Protein AF-0000000076570786 (afdb_homodimer)

Organism: Mesocestoides corti (NCBI:txid53468)

Secondary structure (DSSP, 8-state):
-------------S----SS-HHHHHHHHHHHHHH-S-GGGGG-EE-HHHHHHHHHHHHHHHHHHHHHHHHHHHHTT-SEE-HHHHHHHHHHHHHH-/-------------S----SS-HHHHHHHHHHHHHH-S-GGGGG-EE-HHHHHHHHHHHHHHHHHHHHHHHHHHHHTT-SEE-HHHHHHHHHHHHHH-

Structure (mmCIF, N/CA/C/O backbone):
data_AF-0000000076570786-model_v1
#
loop_
_entity.id
_entity.type
_entity.pdbx_description
1 polymer 'Histone domain-containing protein'
#
loop_
_atom_site.group_PDB
_atom_site.id
_atom_site.type_symbol
_atom_site.label_atom_id
_atom_site.label_alt_id
_atom_site.label_comp_id
_atom_site.label_asym_id
_atom_site.label_entity_id
_atom_site.label_seq_id
_atom_site.pdbx_PDB_ins_code
_atom_site.Cartn_x
_atom_site.Cartn_y
_atom_site.Cartn_z
_atom_site.occupancy
_atom_site.B_iso_or_equiv
_atom_site.auth_seq_id
_atom_site.auth_comp_id
_atom_site.auth_asym_id
_atom_site.auth_atom_id
_at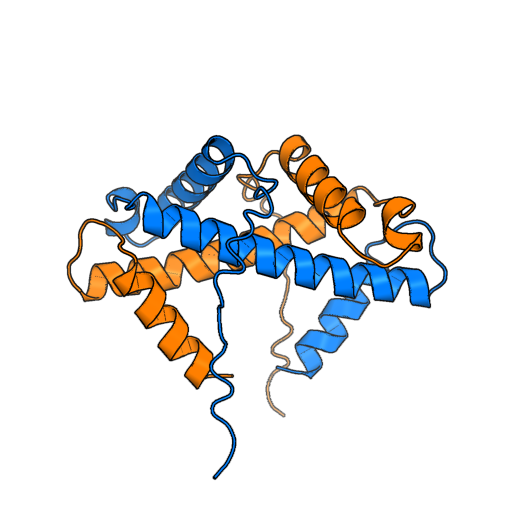om_site.pdbx_PDB_model_num
ATOM 1 N N . MET A 1 1 ? 7.074 10.906 -32 1 21.11 1 MET A N 1
ATOM 2 C CA . MET A 1 1 ? 7.078 9.547 -31.484 1 21.11 1 MET A CA 1
ATOM 3 C C . MET A 1 1 ? 7.129 9.547 -29.953 1 21.11 1 MET A C 1
ATOM 5 O O . MET A 1 1 ? 8.07 10.078 -29.359 1 21.11 1 MET A O 1
ATOM 9 N N . GLU A 1 2 ? 6.082 9.695 -29.25 1 26.23 2 GLU A N 1
ATOM 10 C CA . GLU A 1 2 ? 5.855 10.086 -27.859 1 26.23 2 GLU A CA 1
ATOM 11 C C . GLU A 1 2 ? 6.492 9.094 -26.891 1 26.23 2 GLU A C 1
ATOM 13 O O . GLU A 1 2 ? 6.648 7.91 -27.219 1 26.23 2 GLU A O 1
ATOM 18 N N . GLY A 1 3 ? 7.449 9.539 -26.141 1 25.12 3 GLY A N 1
ATOM 19 C CA . GLY A 1 3 ? 8.344 8.898 -25.203 1 25.12 3 GLY A CA 1
ATOM 20 C C . GLY A 1 3 ? 7.637 7.91 -24.281 1 25.12 3 GLY A C 1
ATOM 21 O O . GLY A 1 3 ? 6.449 8.07 -24 1 25.12 3 GLY A O 1
ATOM 22 N N . SER A 1 4 ? 7.926 6.57 -24.406 1 28.67 4 SER A N 1
ATOM 23 C CA . SER A 1 4 ? 7.703 5.371 -23.609 1 28.67 4 SER A CA 1
ATOM 24 C C . SER A 1 4 ? 7.738 5.695 -22.109 1 28.67 4 SER A C 1
ATOM 26 O O . SER A 1 4 ? 8.766 6.141 -21.594 1 28.67 4 SER A O 1
ATOM 28 N N . VAL A 1 5 ? 6.922 6.441 -21.672 1 28.59 5 VAL A N 1
ATOM 29 C CA . VAL A 1 5 ? 6.938 6.559 -20.219 1 28.59 5 VAL A CA 1
ATOM 30 C C . VAL A 1 5 ? 6.973 5.168 -19.594 1 28.59 5 VAL A C 1
ATOM 32 O O . VAL A 1 5 ? 5.98 4.438 -19.625 1 28.59 5 VAL A O 1
ATOM 35 N N . ALA A 1 6 ? 7.949 4.301 -20 1 29.53 6 ALA A N 1
ATOM 36 C CA . ALA A 1 6 ? 8.305 3.111 -19.234 1 29.53 6 ALA A CA 1
ATOM 37 C C . ALA A 1 6 ? 8.133 3.361 -17.734 1 29.53 6 ALA A C 1
ATOM 39 O O . ALA A 1 6 ? 8.719 4.297 -17.188 1 29.53 6 ALA A O 1
ATOM 40 N N . LEU A 1 7 ? 6.992 3.299 -17.281 1 34.75 7 LEU A N 1
ATOM 41 C CA . LEU A 1 7 ? 7.023 3.23 -15.82 1 34.75 7 LEU A CA 1
ATOM 42 C C . LEU A 1 7 ? 8.289 2.535 -15.336 1 34.75 7 LEU A C 1
ATOM 44 O O . LEU A 1 7 ? 8.461 1.331 -15.539 1 34.75 7 LEU A O 1
ATOM 48 N N . ARG A 1 8 ? 9.383 3.051 -15.656 1 32.09 8 ARG A N 1
ATOM 49 C CA . ARG A 1 8 ? 10.656 2.619 -15.094 1 32.09 8 ARG A CA 1
ATOM 50 C C . ARG A 1 8 ? 10.516 2.281 -13.609 1 32.09 8 ARG A C 1
ATOM 52 O O . ARG A 1 8 ? 10.422 3.176 -12.773 1 32.09 8 ARG A O 1
ATOM 59 N N . PHE A 1 9 ? 9.633 1.339 -13.352 1 33.91 9 PHE A N 1
ATOM 60 C CA . PHE A 1 9 ? 9.93 0.729 -12.055 1 33.91 9 PHE A CA 1
ATOM 61 C C . PHE A 1 9 ? 11.43 0.539 -11.875 1 33.91 9 PHE A C 1
ATOM 63 O O . PHE A 1 9 ? 12.008 -0.409 -12.406 1 33.91 9 PHE A O 1
ATOM 70 N N . GLN A 1 10 ? 12.242 1.414 -12.133 1 33.44 10 GLN A N 1
ATOM 71 C CA . GLN A 1 10 ? 13.609 1.222 -11.664 1 33.44 10 GLN A CA 1
ATOM 72 C C . GLN A 1 10 ? 13.641 0.714 -10.227 1 33.44 10 GLN A C 1
ATOM 74 O O . GLN A 1 10 ? 12.938 1.249 -9.367 1 33.44 10 GLN A O 1
ATOM 79 N N . PRO A 1 11 ? 13.867 -0.603 -10.062 1 33.91 11 PRO A N 1
ATOM 80 C CA . PRO A 1 11 ? 14.125 -0.98 -8.672 1 33.91 11 PRO A CA 1
ATOM 81 C C . PRO A 1 11 ? 14.797 0.132 -7.875 1 33.91 11 PRO A C 1
ATOM 83 O O . PRO A 1 11 ? 15.914 0.549 -8.211 1 33.91 11 PRO A O 1
ATOM 86 N N . LYS A 1 12 ? 14.359 1.275 -7.844 1 37.38 12 LYS A N 1
ATOM 87 C CA . LYS A 1 12 ? 15.078 1.938 -6.762 1 37.38 12 LYS A CA 1
ATOM 88 C C . LYS A 1 12 ? 15.469 0.945 -5.668 1 37.38 12 LYS A C 1
ATOM 90 O O . LYS A 1 12 ? 14.711 0.736 -4.719 1 37.38 12 LYS A O 1
ATOM 95 N N . ILE A 1 13 ? 16.062 -0.19 -5.969 1 36.53 13 ILE A N 1
ATOM 96 C CA . ILE A 1 13 ? 16.656 -1.158 -5.051 1 36.53 13 ILE A CA 1
ATOM 97 C C . ILE A 1 13 ? 17.344 -0.426 -3.908 1 36.53 13 ILE A C 1
ATOM 99 O O . ILE A 1 13 ? 18.25 -0.974 -3.271 1 36.53 13 ILE A O 1
ATOM 103 N N . THR A 1 14 ? 17.672 0.821 -4.105 1 38.03 14 THR A N 1
ATOM 104 C CA . THR A 1 14 ? 18.125 1.16 -2.758 1 38.03 14 THR A CA 1
ATOM 105 C C . THR A 1 14 ? 17.062 0.794 -1.728 1 38.03 14 THR A C 1
ATOM 107 O O . THR A 1 14 ? 15.906 1.201 -1.8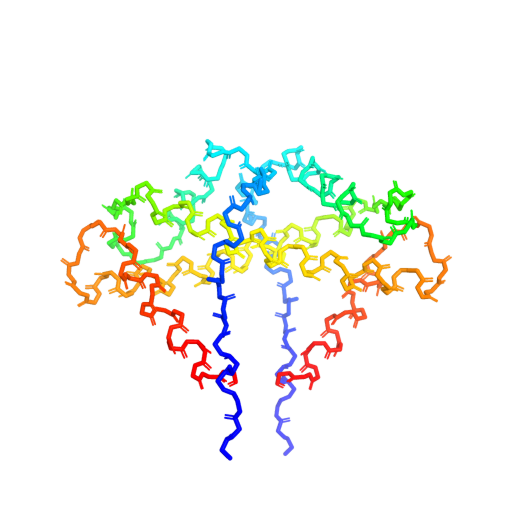5 1 38.03 14 THR A O 1
ATOM 110 N N . SER A 1 15 ? 17.172 -0.411 -1.285 1 41.5 15 SER A N 1
ATOM 111 C CA . SER A 1 15 ? 16.344 -1.001 -0.241 1 41.5 15 SER A CA 1
ATOM 112 C C . SER A 1 15 ? 15.734 0.074 0.654 1 41.5 15 SER A C 1
ATOM 114 O O . SER A 1 15 ? 16.453 0.761 1.384 1 41.5 15 SER A O 1
ATOM 116 N N . THR A 1 16 ? 15.133 1.01 0.096 1 44.19 16 THR A N 1
ATOM 117 C CA . THR A 1 16 ? 14.461 1.655 1.218 1 44.19 16 THR A CA 1
ATOM 118 C C . THR A 1 16 ? 13.844 0.616 2.148 1 44.19 16 THR A C 1
ATOM 120 O O . THR A 1 16 ? 13.102 -0.259 1.702 1 44.19 16 THR A O 1
ATOM 123 N N . PRO A 1 17 ? 14.578 0.227 3.139 1 48.91 17 PRO A N 1
ATOM 124 C CA . PRO A 1 17 ? 14 -0.744 4.07 1 48.91 17 PRO A CA 1
ATOM 125 C C . PRO A 1 17 ? 12.484 -0.608 4.195 1 48.91 17 PRO A C 1
ATOM 127 O O . PRO A 1 17 ? 11.977 0.482 4.473 1 48.91 17 PRO A O 1
ATOM 130 N N . VAL A 1 18 ? 11.82 -1.44 3.389 1 56.69 18 VAL A N 1
ATOM 131 C CA . VAL A 1 18 ? 10.375 -1.506 3.531 1 56.69 18 VAL A CA 1
ATOM 132 C C . VAL A 1 18 ? 10 -1.544 5.012 1 56.69 18 VAL A C 1
ATOM 134 O O . VAL A 1 18 ? 10.57 -2.32 5.781 1 56.69 18 VAL A O 1
ATOM 137 N N . SER A 1 19 ? 9.57 -0.472 5.508 1 61.06 19 SER A N 1
ATOM 138 C CA . SER A 1 19 ? 9.219 -0.24 6.906 1 61.06 19 SER A CA 1
ATOM 139 C C . SER A 1 19 ? 8.414 -1.401 7.477 1 61.06 19 SER A C 1
ATOM 141 O O . SER A 1 19 ? 8.469 -1.675 8.672 1 61.06 19 SER A O 1
ATOM 143 N N . CYS A 1 20 ? 7.82 -2.211 6.445 1 68.88 20 CYS A N 1
ATOM 144 C CA . CYS A 1 20 ? 7.141 -3.375 6.996 1 68.88 20 CYS A CA 1
ATOM 145 C C . CYS A 1 20 ? 8.07 -4.582 7.035 1 68.88 20 CYS A C 1
ATOM 147 O O . CYS A 1 20 ? 8.641 -4.965 6.016 1 68.88 20 CYS A O 1
ATOM 149 N N . ARG A 1 21 ? 8.352 -4.988 8.211 1 75.06 21 ARG A N 1
ATOM 150 C CA . ARG A 1 21 ? 9.156 -6.199 8.32 1 75.06 21 ARG A CA 1
ATOM 151 C C . ARG A 1 21 ? 8.617 -7.309 7.426 1 75.06 21 ARG A C 1
ATOM 153 O O . ARG A 1 21 ? 7.398 -7.453 7.277 1 75.06 21 ARG A O 1
ATOM 160 N N . ARG A 1 22 ? 9.43 -7.953 6.793 1 79.38 22 ARG A N 1
ATOM 161 C CA . ARG A 1 22 ? 9.086 -9.023 5.859 1 79.38 22 ARG A CA 1
ATOM 162 C C . ARG A 1 22 ? 8.086 -9.992 6.484 1 79.38 22 ARG A C 1
ATOM 164 O O . ARG A 1 22 ? 7.152 -10.445 5.816 1 79.38 22 ARG A O 1
ATOM 171 N N . ALA A 1 23 ? 8.352 -10.242 7.801 1 82.81 23 ALA A N 1
ATOM 172 C CA . ALA A 1 23 ? 7.477 -11.188 8.492 1 82.81 23 ALA A CA 1
ATOM 173 C C . ALA A 1 23 ? 6.059 -10.633 8.602 1 82.81 23 ALA A C 1
ATOM 175 O O . ALA A 1 23 ? 5.086 -11.359 8.375 1 82.81 23 ALA A O 1
ATOM 176 N N . SER A 1 24 ? 5.988 -9.445 9.023 1 83.19 24 SER A N 1
ATOM 177 C CA . SER A 1 24 ? 4.68 -8.812 9.164 1 83.19 24 SER A CA 1
ATOM 178 C C . SER A 1 24 ? 3.963 -8.727 7.82 1 83.19 24 SER A C 1
ATOM 180 O O . SER A 1 24 ? 2.752 -8.953 7.742 1 83.19 24 SER A O 1
ATOM 182 N N . PHE A 1 25 ? 4.691 -8.469 6.746 1 88.19 25 PHE A N 1
ATOM 183 C CA . PHE A 1 25 ? 4.094 -8.367 5.422 1 88.19 25 PHE A CA 1
ATOM 184 C C . PHE A 1 25 ? 3.617 -9.734 4.938 1 88.19 25 PHE A C 1
ATOM 186 O O . PHE A 1 25 ? 2.52 -9.859 4.391 1 88.19 25 PHE A O 1
ATOM 193 N N . ALA A 1 26 ? 4.453 -10.703 5.172 1 88.69 26 ALA A N 1
ATOM 194 C CA . ALA A 1 26 ? 4.07 -12.055 4.777 1 88.69 26 ALA A CA 1
ATOM 195 C C . ALA A 1 26 ? 2.773 -12.477 5.461 1 88.69 26 ALA A C 1
ATOM 197 O O . ALA A 1 26 ? 1.927 -13.133 4.844 1 88.69 26 ALA A O 1
ATOM 198 N N . ARG A 1 27 ? 2.682 -12.117 6.688 1 86.81 27 ARG A N 1
ATOM 199 C CA . ARG A 1 27 ? 1.454 -12.422 7.41 1 86.81 27 ARG A CA 1
ATOM 200 C C . ARG A 1 27 ? 0.258 -11.711 6.789 1 86.81 27 ARG A C 1
ATOM 202 O O . ARG A 1 27 ? -0.833 -12.281 6.703 1 86.81 27 ARG A O 1
ATOM 209 N N . ALA A 1 28 ? 0.432 -10.469 6.414 1 87.44 28 ALA A N 1
ATOM 210 C CA . ALA A 1 28 ? -0.632 -9.703 5.77 1 87.44 28 ALA A CA 1
ATOM 211 C C . ALA A 1 28 ? -1.078 -10.367 4.473 1 87.44 28 ALA A C 1
ATOM 213 O O . ALA A 1 28 ? -2.277 -10.5 4.215 1 87.44 28 ALA A O 1
ATOM 214 N N . VAL A 1 29 ? -0.167 -10.789 3.672 1 91.19 29 VAL A N 1
ATOM 215 C CA . VAL A 1 29 ? -0.468 -11.438 2.398 1 91.19 29 VAL A CA 1
ATOM 216 C C . VAL A 1 29 ? -1.253 -12.727 2.648 1 91.19 29 VAL A C 1
ATOM 218 O O . VAL A 1 29 ? -2.221 -13.016 1.94 1 91.19 29 VAL A O 1
ATOM 221 N N . ARG A 1 30 ? -0.831 -13.422 3.656 1 88.56 30 ARG A N 1
ATOM 222 C CA . ARG A 1 30 ? -1.544 -14.648 4.012 1 88.56 30 ARG A CA 1
ATOM 223 C C . ARG A 1 30 ? -2.967 -14.336 4.465 1 88.56 30 ARG A C 1
ATOM 225 O O . ARG A 1 30 ? -3.904 -15.055 4.113 1 88.56 30 ARG A O 1
ATOM 232 N N . SER A 1 31 ? -3.043 -13.328 5.27 1 89 31 SER A N 1
ATOM 233 C CA . SER A 1 31 ? -4.363 -12.914 5.727 1 89 31 SER A CA 1
ATOM 234 C C . SER A 1 31 ? -5.273 -12.57 4.551 1 89 31 SER A C 1
ATOM 236 O O . SER A 1 31 ? -6.457 -12.906 4.555 1 89 31 SER A O 1
ATOM 238 N N . ILE A 1 32 ? -4.801 -11.938 3.576 1 89.56 32 ILE A N 1
ATOM 239 C CA . ILE A 1 32 ? -5.559 -11.562 2.387 1 89.56 32 ILE A CA 1
ATOM 240 C C . ILE A 1 32 ? -5.949 -12.82 1.607 1 89.56 32 ILE A C 1
ATOM 242 O O . ILE A 1 32 ? -7.078 -12.938 1.131 1 89.56 32 ILE A O 1
ATOM 246 N N . ALA A 1 33 ? -5.02 -13.695 1.474 1 89.88 33 ALA A N 1
ATOM 247 C CA . ALA A 1 33 ? -5.289 -14.953 0.778 1 89.88 33 ALA A CA 1
ATOM 248 C C . ALA A 1 33 ? -6.457 -15.695 1.421 1 89.88 33 ALA A C 1
ATOM 250 O O . ALA A 1 33 ? -7.297 -16.266 0.721 1 89.88 33 ALA A O 1
ATOM 251 N N . GLU A 1 34 ? -6.527 -15.656 2.721 1 87.25 34 GLU A N 1
ATOM 252 C CA . GLU A 1 34 ? -7.57 -16.359 3.471 1 87.25 34 GLU A CA 1
ATOM 253 C C . GLU A 1 34 ? -8.93 -15.695 3.26 1 87.25 34 GLU A C 1
ATOM 255 O O . GLU A 1 34 ? -9.969 -16.344 3.377 1 87.25 34 GLU A O 1
ATOM 260 N N . ARG A 1 35 ? -8.875 -14.43 2.877 1 83 35 ARG A N 1
ATOM 261 C CA . ARG A 1 35 ? -10.117 -13.68 2.738 1 83 35 ARG A CA 1
ATOM 262 C C . ARG A 1 35 ? -10.578 -13.641 1.286 1 83 35 ARG A C 1
ATOM 264 O O . ARG A 1 35 ? -11.711 -13.25 0.998 1 83 35 ARG A O 1
ATOM 271 N N . THR A 1 36 ? -9.719 -13.969 0.47 1 79.88 36 THR A N 1
ATOM 272 C CA . THR A 1 36 ? -10.039 -13.938 -0.951 1 79.88 36 THR A CA 1
ATOM 273 C C . THR A 1 36 ? -10.914 -15.125 -1.336 1 79.88 36 THR A C 1
ATOM 275 O O . THR A 1 36 ? -10.734 -16.234 -0.817 1 79.88 36 THR A O 1
ATOM 278 N N . ARG A 1 37 ? -11.844 -14.961 -2.227 1 74.06 37 ARG A N 1
ATOM 279 C CA . ARG A 1 37 ? -12.828 -15.961 -2.627 1 74.06 37 ARG A CA 1
ATOM 280 C C . ARG A 1 37 ? -12.234 -16.938 -3.641 1 74.06 37 ARG A C 1
ATOM 282 O O . ARG A 1 37 ? -12.812 -18 -3.906 1 74.06 37 ARG A O 1
ATOM 289 N N . ILE A 1 38 ? -11.117 -16.609 -4.188 1 72.19 38 ILE A N 1
ATOM 290 C CA . ILE A 1 38 ? -10.484 -17.516 -5.141 1 72.19 38 ILE A CA 1
ATOM 291 C C . ILE A 1 38 ? -9.93 -18.734 -4.41 1 72.19 38 ILE A C 1
ATOM 293 O O . ILE A 1 38 ? -9.039 -18.609 -3.562 1 72.19 38 ILE A O 1
ATOM 297 N N . GLU A 1 39 ? -10.492 -19.828 -4.57 1 75 39 GLU A N 1
ATOM 298 C CA . GLU A 1 39 ? -10.141 -21.062 -3.877 1 75 39 GLU A CA 1
ATOM 299 C C . GLU A 1 39 ? -8.641 -21.344 -3.965 1 75 39 GLU A C 1
ATOM 301 O O . GLU A 1 39 ? -8.031 -21.766 -2.988 1 75 39 GLU A O 1
ATOM 306 N N . SER A 1 40 ? -8.141 -21.031 -5.094 1 80 40 SER A N 1
ATOM 307 C CA . SER A 1 40 ? -6.734 -21.359 -5.301 1 80 40 SER A CA 1
ATOM 308 C C . SER A 1 40 ? -5.828 -20.375 -4.555 1 80 40 SER A C 1
ATOM 310 O O . SER A 1 40 ? -4.645 -20.656 -4.348 1 80 40 SER A O 1
ATOM 312 N N . ALA A 1 41 ? -6.359 -19.281 -4.062 1 83.69 41 ALA A N 1
ATOM 313 C CA . ALA A 1 41 ? -5.543 -18.25 -3.43 1 83.69 41 ALA A CA 1
ATOM 314 C C . ALA A 1 41 ? -4.91 -18.766 -2.139 1 83.69 41 ALA A C 1
ATOM 316 O O . ALA A 1 41 ? -3.779 -18.422 -1.809 1 83.69 41 ALA A O 1
ATOM 317 N N . LEU A 1 42 ? -5.617 -19.625 -1.452 1 82.56 42 LEU A N 1
ATOM 318 C CA . LEU A 1 42 ? -5.133 -20.141 -0.171 1 82.56 42 LEU A CA 1
ATOM 319 C C . LEU A 1 42 ? -3.979 -21.109 -0.37 1 82.56 42 LEU A C 1
ATOM 321 O O . LEU A 1 42 ? -3.15 -21.297 0.527 1 82.56 42 LEU A O 1
ATOM 325 N N . THR A 1 43 ? -3.957 -21.609 -1.544 1 86.75 43 THR A N 1
ATOM 326 C CA . THR A 1 43 ? -2.963 -22.641 -1.793 1 86.75 43 THR A CA 1
ATOM 327 C C . THR A 1 43 ? -1.778 -22.078 -2.572 1 86.75 43 THR A C 1
ATOM 329 O O . THR A 1 43 ? -0.793 -22.781 -2.807 1 86.75 43 THR A O 1
ATOM 332 N N . LEU A 1 44 ? -1.909 -20.859 -2.953 1 90.56 44 LEU A N 1
ATOM 333 C CA . LEU A 1 44 ? -0.834 -20.234 -3.723 1 90.56 44 LEU A CA 1
ATOM 334 C C . LEU A 1 44 ? 0.413 -20.062 -2.865 1 90.56 44 LEU A C 1
ATOM 336 O O . LEU A 1 44 ? 0.322 -19.625 -1.71 1 90.56 44 LEU A O 1
ATOM 340 N N . ARG A 1 45 ? 1.521 -20.438 -3.459 1 93.19 45 ARG A N 1
ATOM 341 C CA . ARG A 1 45 ? 2.82 -20.125 -2.871 1 93.19 45 ARG A CA 1
ATOM 342 C C . ARG A 1 45 ? 3.418 -18.875 -3.504 1 93.19 45 ARG A C 1
ATOM 344 O O . ARG A 1 45 ? 3.057 -18.5 -4.625 1 93.19 45 ARG A O 1
ATOM 351 N N . TRP A 1 46 ? 4.234 -18.172 -2.715 1 94.75 46 TRP A N 1
ATOM 352 C CA . TRP A 1 46 ? 4.863 -16.938 -3.188 1 94.75 46 TRP A CA 1
ATOM 353 C C . TRP A 1 46 ? 6.379 -17.094 -3.24 1 94.75 46 TRP A C 1
ATOM 355 O O . TRP A 1 46 ? 7.016 -17.391 -2.23 1 94.75 46 TRP A O 1
ATOM 365 N N . GLN A 1 47 ? 6.863 -16.953 -4.465 1 95.75 47 GLN A N 1
ATOM 366 C CA . GLN A 1 47 ? 8.312 -16.828 -4.582 1 95.75 47 GLN A CA 1
ATOM 367 C C . GLN A 1 47 ? 8.828 -15.625 -3.793 1 95.75 47 GLN A C 1
ATOM 369 O O . GLN A 1 47 ? 8.203 -14.562 -3.789 1 95.75 47 GLN A O 1
ATOM 374 N N . ALA A 1 48 ? 9.961 -15.852 -3.162 1 92.88 48 ALA A N 1
ATOM 375 C CA . ALA A 1 48 ? 10.516 -14.805 -2.299 1 92.88 48 ALA A CA 1
ATOM 376 C C . ALA A 1 48 ? 10.664 -13.492 -3.055 1 92.88 48 ALA A C 1
ATOM 378 O O . ALA A 1 48 ? 10.305 -12.43 -2.539 1 92.88 48 ALA A O 1
ATOM 379 N 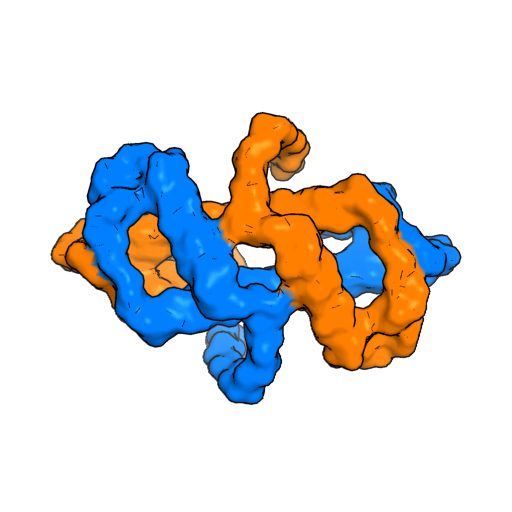N . SER A 1 49 ? 11.133 -13.555 -4.254 1 93.75 49 SER A N 1
ATOM 380 C CA . SER A 1 49 ? 11.359 -12.344 -5.043 1 93.75 49 SER A CA 1
ATOM 381 C C . SER A 1 49 ? 10.047 -11.672 -5.406 1 9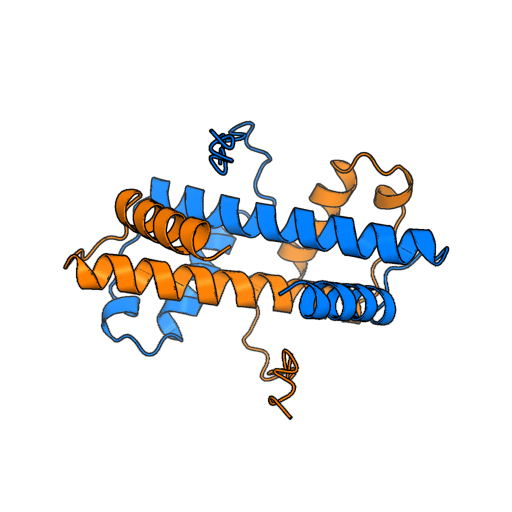3.75 49 SER A C 1
ATOM 383 O O . SER A 1 49 ? 9.969 -10.438 -5.484 1 93.75 49 SER A O 1
ATOM 385 N N . ALA A 1 50 ? 9.023 -12.359 -5.621 1 94.69 50 ALA A N 1
ATOM 386 C CA . ALA A 1 50 ? 7.703 -11.805 -5.926 1 94.69 50 ALA A CA 1
ATOM 387 C C . ALA A 1 50 ? 7.117 -11.086 -4.711 1 94.69 50 ALA A C 1
ATOM 389 O O . ALA A 1 50 ? 6.52 -10.016 -4.844 1 94.69 50 ALA A O 1
ATOM 390 N N . LEU A 1 51 ? 7.297 -11.727 -3.588 1 92.25 51 LEU A N 1
ATOM 391 C CA . LEU A 1 51 ? 6.84 -11.102 -2.35 1 92.25 51 LEU A CA 1
ATOM 392 C C . LEU A 1 51 ? 7.562 -9.781 -2.109 1 92.25 51 LEU A C 1
ATOM 394 O O . LEU A 1 51 ? 6.945 -8.797 -1.698 1 92.25 51 LEU A O 1
ATOM 398 N N . ASP A 1 52 ? 8.859 -9.836 -2.398 1 90.56 52 ASP A N 1
ATOM 399 C CA . ASP A 1 52 ? 9.648 -8.609 -2.268 1 90.56 52 ASP A CA 1
ATOM 400 C C . ASP A 1 52 ? 9.125 -7.52 -3.197 1 90.56 52 ASP A C 1
ATOM 402 O O . ASP A 1 52 ? 9.008 -6.359 -2.797 1 90.56 52 ASP A O 1
ATOM 406 N N . CYS A 1 53 ? 8.758 -7.848 -4.344 1 93.5 53 CYS A N 1
ATOM 407 C CA . CYS A 1 53 ? 8.266 -6.891 -5.328 1 93.5 53 CYS A CA 1
ATOM 408 C C . CYS A 1 53 ? 6.902 -6.352 -4.922 1 93.5 53 CYS A C 1
ATOM 410 O O . CYS A 1 53 ? 6.645 -5.148 -5.035 1 93.5 53 CYS A O 1
ATOM 412 N N . LEU A 1 54 ? 6.109 -7.23 -4.465 1 91.56 54 LEU A N 1
ATOM 413 C CA . LEU A 1 54 ? 4.801 -6.82 -3.971 1 91.56 54 LEU A CA 1
ATOM 414 C C . LEU A 1 54 ? 4.938 -5.809 -2.838 1 91.56 54 LEU A C 1
ATOM 416 O O . LEU A 1 54 ? 4.246 -4.789 -2.82 1 91.56 54 LEU A O 1
ATOM 420 N N . GLN A 1 55 ? 5.82 -6.152 -1.899 1 90.62 55 GLN A N 1
ATOM 421 C CA . GLN A 1 55 ? 6.07 -5.27 -0.765 1 90.62 55 GLN A CA 1
ATOM 422 C C . GLN A 1 55 ? 6.559 -3.898 -1.23 1 90.62 55 GLN A C 1
ATOM 424 O O . GLN A 1 55 ? 6.121 -2.869 -0.711 1 90.62 55 GLN A O 1
ATOM 429 N N . GLU A 1 56 ? 7.395 -3.854 -2.205 1 90.56 56 GLU A N 1
ATOM 430 C CA . GLU A 1 56 ? 7.906 -2.598 -2.75 1 90.56 56 GLU A CA 1
ATOM 431 C C . GLU A 1 56 ? 6.789 -1.782 -3.395 1 90.56 56 GLU A C 1
ATOM 433 O O . GLU A 1 56 ? 6.75 -0.557 -3.262 1 90.56 56 GLU A O 1
ATOM 438 N N . ALA A 1 57 ? 5.926 -2.43 -4.105 1 92.62 57 ALA A N 1
ATOM 439 C CA . ALA A 1 57 ? 4.801 -1.751 -4.742 1 92.62 57 ALA A CA 1
ATOM 440 C C . ALA A 1 57 ? 3.896 -1.092 -3.705 1 92.62 57 ALA A C 1
ATOM 442 O O . ALA A 1 57 ? 3.482 0.057 -3.873 1 92.62 57 ALA A O 1
ATOM 443 N N . VAL A 1 58 ? 3.633 -1.835 -2.635 1 91.56 58 VAL A N 1
ATOM 444 C CA . VAL A 1 58 ? 2.766 -1.334 -1.572 1 91.56 58 VAL A CA 1
ATOM 445 C C . VAL A 1 58 ? 3.432 -0.149 -0.877 1 91.56 58 VAL A C 1
ATOM 447 O O . VAL A 1 58 ? 2.781 0.861 -0.599 1 91.56 58 VAL A O 1
ATOM 450 N N . GLU A 1 59 ? 4.684 -0.258 -0.632 1 89.31 59 GLU A N 1
ATOM 451 C CA . GLU A 1 59 ? 5.402 0.849 -0.006 1 89.31 59 GLU A CA 1
ATOM 452 C C . GLU A 1 59 ? 5.402 2.084 -0.903 1 89.31 59 GLU A C 1
ATOM 454 O O . GLU A 1 59 ? 5.215 3.205 -0.426 1 89.31 59 GLU A O 1
ATOM 459 N N . GLY A 1 60 ? 5.684 1.878 -2.16 1 90.75 60 GLY A N 1
ATOM 460 C CA . GLY A 1 60 ? 5.625 2.988 -3.098 1 90.75 60 GLY A CA 1
ATOM 461 C C . GLY A 1 60 ? 4.297 3.721 -3.068 1 90.75 60 GLY A C 1
ATOM 462 O O . GLY A 1 60 ? 4.258 4.953 -3.084 1 90.75 60 GLY A O 1
ATOM 463 N N . PHE A 1 61 ? 3.285 2.938 -3.008 1 90.06 61 PHE A N 1
ATOM 464 C CA . PHE A 1 61 ? 1.952 3.52 -2.912 1 90.06 61 PHE A CA 1
ATOM 465 C C . PHE A 1 61 ? 1.814 4.348 -1.641 1 90.06 61 PHE A C 1
ATOM 467 O O . PHE A 1 61 ? 1.291 5.465 -1.676 1 90.06 61 PHE A O 1
ATOM 474 N N . LEU A 1 62 ? 2.234 3.795 -0.523 1 91.38 62 LEU A N 1
ATOM 475 C CA . LEU A 1 62 ? 2.152 4.473 0.765 1 91.38 62 LEU A CA 1
ATOM 476 C C . LEU A 1 62 ? 2.939 5.777 0.741 1 91.38 62 LEU A C 1
ATOM 478 O O . LEU A 1 62 ? 2.475 6.801 1.251 1 91.38 62 LEU A O 1
ATOM 482 N N . VAL A 1 63 ? 4.121 5.785 0.208 1 91.31 63 VAL A N 1
ATOM 483 C CA . VAL A 1 63 ? 4.965 6.977 0.125 1 91.31 63 VAL A CA 1
ATOM 484 C C . VAL A 1 63 ? 4.246 8.062 -0.668 1 91.31 63 VAL A C 1
ATOM 486 O O . VAL A 1 63 ? 4.223 9.227 -0.26 1 91.31 63 VAL A O 1
ATOM 489 N N . ASP A 1 64 ? 3.65 7.609 -1.737 1 90.25 64 ASP A N 1
ATOM 490 C CA . ASP A 1 64 ? 2.916 8.555 -2.576 1 90.25 64 ASP A CA 1
ATOM 491 C C . ASP A 1 64 ? 1.718 9.133 -1.831 1 90.25 64 ASP A C 1
ATOM 493 O O . ASP A 1 64 ? 1.489 10.344 -1.862 1 90.25 64 ASP A O 1
ATOM 497 N N . LEU A 1 65 ? 0.991 8.258 -1.241 1 91 65 LEU A N 1
ATOM 498 C CA . LEU A 1 65 ? -0.177 8.688 -0.479 1 91 65 LEU A CA 1
ATOM 499 C C . LEU A 1 65 ? 0.227 9.625 0.654 1 91 65 LEU A C 1
ATOM 501 O O . LEU A 1 65 ? -0.36 10.695 0.818 1 91 65 LEU A O 1
ATOM 505 N N . PHE A 1 66 ? 1.262 9.25 1.388 1 91.69 66 PHE A N 1
ATOM 506 C CA . PHE A 1 66 ? 1.805 10.062 2.473 1 91.69 66 PHE A CA 1
ATOM 507 C C . PHE A 1 66 ? 2.197 11.445 1.97 1 91.69 66 PHE A C 1
ATOM 509 O O . PHE A 1 66 ? 1.823 12.461 2.566 1 91.69 66 PHE A O 1
ATOM 516 N N . SER A 1 67 ? 2.955 11.453 0.916 1 91.5 67 SER A N 1
ATOM 517 C CA . SER A 1 67 ? 3.48 12.711 0.386 1 91.5 67 SER A CA 1
ATOM 518 C C . SER A 1 67 ? 2.354 13.664 0.001 1 91.5 67 SER A C 1
ATOM 520 O O . SER A 1 67 ? 2.387 14.844 0.352 1 91.5 67 SER A O 1
ATOM 522 N N . ASN A 1 68 ? 1.369 13.125 -0.668 1 92.44 68 ASN A N 1
ATOM 523 C CA . ASN A 1 68 ? 0.253 13.953 -1.114 1 92.44 68 ASN A CA 1
ATOM 524 C C . ASN A 1 68 ? -0.564 14.477 0.064 1 92.44 68 ASN A C 1
ATOM 526 O O . ASN A 1 68 ? -0.919 15.656 0.105 1 92.44 68 ASN A O 1
ATOM 530 N N . VAL A 1 69 ? -0.804 13.617 1.031 1 94.44 69 VAL A N 1
ATOM 531 C CA . VAL A 1 69 ? -1.595 14 2.195 1 94.44 69 VAL A CA 1
ATOM 532 C C . VAL A 1 69 ? -0.804 14.977 3.061 1 94.44 69 VAL A C 1
ATOM 534 O O . VAL A 1 69 ? -1.362 15.945 3.586 1 94.44 69 VAL A O 1
ATOM 537 N N . ALA A 1 70 ? 0.484 14.766 3.205 1 92.88 70 ALA A N 1
ATOM 538 C CA . ALA A 1 70 ? 1.354 15.672 3.947 1 92.88 70 ALA A CA 1
ATOM 539 C C . ALA A 1 70 ? 1.366 17.062 3.311 1 92.88 70 ALA A C 1
ATOM 541 O O . ALA A 1 70 ? 1.352 18.078 4.012 1 92.88 70 ALA A O 1
ATOM 542 N N . MET A 1 71 ? 1.414 17.094 2.043 1 91.81 71 MET A N 1
ATOM 543 C CA . MET A 1 71 ? 1.377 18.359 1.321 1 91.81 71 MET A CA 1
ATOM 544 C C . MET A 1 71 ? 0.059 19.078 1.567 1 91.81 71 MET A C 1
ATOM 546 O O . MET A 1 71 ? 0.038 20.312 1.715 1 91.81 71 MET A O 1
ATOM 550 N N . ALA A 1 72 ? -1.062 18.25 1.565 1 93.56 72 ALA A N 1
ATOM 551 C CA . ALA A 1 72 ? -2.369 18.844 1.854 1 93.56 72 ALA A CA 1
ATOM 552 C C . ALA A 1 72 ? -2.4 19.453 3.254 1 93.56 72 ALA A C 1
ATOM 554 O O . ALA A 1 72 ? -2.91 20.547 3.447 1 93.56 72 ALA A O 1
ATOM 555 N N . ALA A 1 73 ? -1.859 18.797 4.219 1 94.88 73 ALA A N 1
ATOM 556 C CA . ALA A 1 73 ? -1.808 19.281 5.59 1 94.88 73 ALA A CA 1
ATOM 557 C C . ALA A 1 73 ? -0.956 20.547 5.688 1 94.88 73 ALA A C 1
ATOM 559 O O . ALA A 1 73 ? -1.349 21.516 6.336 1 94.88 73 ALA A O 1
ATOM 560 N N . ALA A 1 74 ? 0.198 20.562 5.035 1 92 74 ALA A N 1
ATOM 561 C CA . ALA A 1 74 ? 1.095 21.703 5.02 1 92 74 ALA A CA 1
ATOM 562 C C . ALA A 1 74 ? 0.427 22.922 4.367 1 92 74 ALA A C 1
ATOM 564 O O . ALA A 1 74 ? 0.54 24.047 4.863 1 92 74 ALA A O 1
ATOM 565 N N . HIS A 1 75 ? -0.157 22.594 3.291 1 92 75 HIS A N 1
ATOM 566 C CA . HIS A 1 75 ? -0.861 23.641 2.578 1 92 75 HIS A CA 1
ATOM 567 C C . HIS A 1 75 ? -1.904 24.312 3.471 1 92 75 HIS A C 1
ATOM 569 O O . HIS A 1 75 ? -2.098 25.531 3.408 1 92 75 HIS A O 1
ATOM 575 N N . ALA A 1 76 ? -2.564 23.609 4.258 1 94.5 76 ALA A N 1
ATOM 576 C CA . ALA A 1 76 ? -3.586 24.109 5.172 1 94.5 76 ALA A CA 1
ATOM 577 C C . ALA A 1 76 ? -2.957 24.672 6.445 1 94.5 76 ALA A C 1
ATOM 579 O O . ALA A 1 76 ? -3.662 25.156 7.336 1 94.5 76 ALA A O 1
ATOM 580 N N . ASN A 1 77 ? -1.653 24.562 6.586 1 93.38 77 ASN A N 1
ATOM 581 C CA . ASN A 1 77 ? -0.893 25 7.754 1 93.38 77 ASN A CA 1
ATOM 582 C C . ASN A 1 77 ? -1.252 24.172 8.992 1 93.38 77 ASN A C 1
ATOM 584 O O . ASN A 1 77 ? -1.318 24.719 10.102 1 93.38 77 ASN A O 1
ATOM 588 N N . HIS A 1 78 ? -1.629 22.969 8.789 1 94.06 78 HIS A N 1
ATOM 589 C CA . HIS A 1 78 ? -1.844 22.047 9.906 1 94.06 78 HIS A CA 1
ATOM 590 C C . HIS A 1 78 ? -0.529 21.438 10.375 1 94.06 78 HIS A C 1
ATOM 592 O O . HIS A 1 78 ? 0.33 21.094 9.555 1 94.06 78 HIS A O 1
ATOM 598 N N . VAL A 1 79 ? -0.413 21.281 11.641 1 93.44 79 VAL A N 1
ATOM 599 C CA . VAL A 1 79 ? 0.753 20.609 12.188 1 93.44 79 VAL A CA 1
ATOM 600 C C . VAL A 1 79 ? 0.438 19.125 12.398 1 93.44 79 VAL A C 1
ATOM 602 O O . VAL A 1 79 ? 1.348 18.297 12.484 1 93.44 79 VAL A O 1
ATOM 605 N N . THR A 1 80 ? -0.895 18.844 12.445 1 96.06 80 THR A N 1
ATOM 606 C CA . THR A 1 80 ? -1.409 17.484 12.57 1 96.06 80 THR A CA 1
ATOM 607 C C . THR A 1 80 ? -2.203 17.094 11.328 1 96.06 80 THR A C 1
ATOM 609 O O . THR A 1 80 ? -3.096 17.828 10.898 1 96.06 80 THR A O 1
ATOM 612 N N . VAL A 1 81 ? -1.793 15.984 10.781 1 96.06 81 VAL A N 1
ATOM 613 C CA . VAL A 1 81 ? -2.564 15.453 9.664 1 96.06 81 VAL A CA 1
ATOM 614 C C . VAL A 1 81 ? -3.904 14.914 10.164 1 96.06 81 VAL A C 1
ATOM 616 O O . VAL A 1 81 ? -3.945 14.086 11.078 1 96.06 81 VAL A O 1
ATOM 619 N N . LYS A 1 82 ? -4.961 15.438 9.555 1 97.06 82 LYS A N 1
ATOM 620 C CA . LYS A 1 82 ? -6.32 15.086 9.961 1 97.06 82 LYS A CA 1
ATOM 621 C C . LYS A 1 82 ? -7.086 14.43 8.812 1 97.06 82 LYS A C 1
ATOM 623 O O . LYS A 1 82 ? -6.582 14.344 7.691 1 97.06 82 LYS A O 1
ATOM 628 N N . LEU A 1 83 ? -8.234 13.906 9.148 1 95.5 83 LEU A N 1
ATOM 629 C CA . LEU A 1 83 ? -9.078 13.242 8.156 1 95.5 83 LEU A CA 1
ATOM 630 C C . LEU A 1 83 ? -9.398 14.172 7 1 95.5 83 LEU A C 1
ATOM 632 O O . LEU A 1 83 ? -9.5 13.734 5.852 1 95.5 83 LEU A O 1
ATOM 636 N N . VAL A 1 84 ? -9.562 15.422 7.324 1 94.94 84 VAL A N 1
ATOM 637 C CA . VAL A 1 84 ? -9.93 16.391 6.289 1 94.94 84 VAL A CA 1
ATOM 638 C C . VAL A 1 84 ? -8.828 16.469 5.238 1 94.94 84 VAL A C 1
ATOM 640 O O . VAL A 1 84 ? -9.102 16.688 4.059 1 94.94 84 VAL A O 1
ATOM 643 N N . ASP A 1 85 ? -7.57 16.328 5.602 1 95.25 85 ASP A N 1
ATOM 644 C CA . ASP A 1 85 ? -6.438 16.344 4.68 1 95.25 85 ASP A CA 1
ATOM 645 C C . ASP A 1 85 ? -6.484 15.133 3.744 1 95.25 85 ASP A C 1
ATOM 647 O O . ASP A 1 85 ? -6.172 15.25 2.557 1 95.25 85 ASP A O 1
ATOM 651 N N . LEU A 1 86 ? -6.891 13.977 4.262 1 94.62 86 LEU A N 1
ATOM 652 C CA . LEU A 1 86 ? -7.043 12.773 3.459 1 94.62 86 LEU A CA 1
ATOM 653 C C . LEU A 1 86 ? -8.211 12.906 2.484 1 94.62 86 LEU A C 1
ATOM 655 O O . LEU A 1 86 ? -8.109 12.492 1.328 1 94.62 86 LEU A O 1
ATOM 659 N N . HIS A 1 87 ? -9.281 13.492 3.002 1 92.19 87 HIS A N 1
ATOM 660 C CA . HIS A 1 87 ? -10.445 13.688 2.146 1 92.19 87 HIS A CA 1
ATOM 661 C C . HIS A 1 87 ? -10.109 14.578 0.957 1 92.19 87 HIS A C 1
ATOM 663 O O . HIS A 1 87 ? -10.578 14.336 -0.158 1 92.19 87 HIS A O 1
ATOM 669 N N . LEU A 1 88 ? -9.398 15.625 1.215 1 90.38 88 LEU A N 1
ATOM 670 C CA . LEU A 1 88 ? -8.969 16.5 0.129 1 90.38 88 LEU A CA 1
ATOM 671 C C . LEU A 1 88 ? -8.195 15.711 -0.928 1 90.38 88 LEU A C 1
ATOM 673 O O . LEU A 1 88 ? -8.453 15.859 -2.125 1 90.38 88 LEU A O 1
ATOM 677 N N . PHE A 1 89 ? -7.293 14.906 -0.512 1 88.75 89 PHE A N 1
ATOM 678 C CA . PHE A 1 89 ? -6.512 14.07 -1.418 1 88.75 89 PHE A CA 1
ATOM 679 C C . PHE A 1 89 ? -7.422 13.156 -2.234 1 88.75 89 PHE A C 1
ATOM 681 O O . PHE A 1 89 ? -7.262 13.039 -3.451 1 88.75 89 PHE A O 1
ATOM 688 N N . CYS A 1 90 ? -8.398 12.555 -1.658 1 84.69 90 CYS A N 1
ATOM 689 C CA . CYS A 1 90 ? -9.305 11.633 -2.338 1 84.69 90 CYS A CA 1
ATOM 690 C C . CYS A 1 90 ? -10.156 12.367 -3.365 1 84.69 90 CYS A C 1
ATOM 692 O O . CYS A 1 90 ? -10.414 11.852 -4.453 1 84.69 90 CYS A O 1
ATOM 694 N N . ARG A 1 91 ? -10.539 13.5 -2.998 1 85.38 91 ARG A N 1
ATOM 695 C CA . ARG A 1 91 ? -11.336 14.305 -3.914 1 85.38 91 ARG A CA 1
ATOM 696 C C . ARG A 1 91 ? -10.539 14.664 -5.164 1 85.38 91 ARG A C 1
ATOM 698 O O . ARG A 1 91 ? -11.047 14.578 -6.281 1 85.38 91 ARG A O 1
ATOM 705 N N . PHE A 1 92 ? -9.305 14.977 -4.973 1 82.62 92 PHE A N 1
ATOM 706 C CA . PHE A 1 92 ? -8.445 15.336 -6.094 1 82.62 92 PHE A CA 1
ATOM 707 C C . PHE A 1 92 ? -8.125 14.117 -6.949 1 82.62 92 PHE A C 1
ATOM 709 O O . PHE A 1 92 ? -8.102 14.203 -8.18 1 82.62 92 PHE A O 1
ATOM 716 N N . THR A 1 93 ? -7.883 13.062 -6.336 1 79.94 93 THR A N 1
ATOM 717 C CA . THR A 1 93 ? -7.516 11.859 -7.07 1 79.94 93 THR A CA 1
ATOM 718 C C . THR A 1 93 ? -8.727 11.281 -7.805 1 79.94 93 THR A C 1
ATOM 720 O O . THR A 1 93 ? -8.594 10.758 -8.906 1 79.94 93 THR A O 1
ATOM 723 N N . HIS A 1 94 ? -9.789 11.242 -7.125 1 69.56 94 HIS A N 1
ATOM 724 C CA . HIS A 1 94 ? -11.008 10.82 -7.797 1 69.56 94 HIS A CA 1
ATOM 725 C C . HIS A 1 94 ? -11.289 11.688 -9.023 1 69.56 94 HIS A C 1
ATOM 727 O O . HIS A 1 94 ? -11.75 11.188 -10.055 1 69.56 94 HIS A O 1
ATOM 733 N N . PHE A 1 95 ? -11.031 12.906 -8.984 1 61 95 PHE A N 1
ATOM 734 C CA . PHE A 1 95 ? -11.203 13.82 -10.109 1 61 95 PHE A CA 1
ATOM 735 C C . PHE A 1 95 ? -10.234 13.484 -11.234 1 61 95 PHE A C 1
ATOM 737 O O . PHE A 1 95 ? -10.57 13.633 -12.414 1 61 95 PHE A O 1
ATOM 744 N N . LEU A 1 96 ? -9.07 12.961 -11.016 1 60.66 96 LEU A N 1
ATOM 745 C CA . LEU A 1 96 ? -8.047 12.648 -12.008 1 60.66 96 LEU A CA 1
ATOM 746 C C . LEU A 1 96 ? -8.289 11.289 -12.641 1 60.66 96 LEU A C 1
ATOM 748 O O . LEU A 1 96 ? -7.723 10.969 -13.688 1 60.66 96 LEU A O 1
ATOM 752 N N . GLN A 1 97 ? -8.922 10.336 -12.023 1 55.28 97 GLN A N 1
ATOM 753 C CA . GLN A 1 97 ? -9.227 9.055 -12.656 1 55.28 97 GLN A CA 1
ATOM 754 C C . GLN A 1 97 ? -10.453 9.172 -13.562 1 55.28 97 GLN A C 1
ATOM 756 O O . GLN A 1 97 ? -11.352 9.969 -13.305 1 55.28 97 GLN A O 1
ATOM 761 N N . MET B 1 1 ? -26.375 11.164 -17.547 1 20.36 1 MET B N 1
ATOM 762 C CA . MET B 1 1 ? -25.672 11.758 -16.406 1 20.36 1 MET B CA 1
ATOM 763 C C . MET B 1 1 ? -24.875 10.711 -15.648 1 20.36 1 MET B C 1
ATOM 765 O O . MET B 1 1 ? -25.453 9.758 -15.117 1 20.36 1 MET B O 1
ATOM 769 N N . GLU B 1 2 ? -23.734 10.289 -16.031 1 26.23 2 GLU B N 1
ATOM 770 C CA . GLU B 1 2 ? -22.922 9.109 -15.742 1 26.23 2 GLU B CA 1
ATOM 771 C C . GLU B 1 2 ? -22.562 9.031 -14.266 1 26.23 2 GLU B C 1
ATOM 773 O O . GLU B 1 2 ? -22.5 10.062 -13.586 1 26.23 2 GLU B O 1
ATOM 778 N N . GLY B 1 3 ? -23.016 8.016 -13.641 1 24.75 3 GLY B N 1
ATOM 779 C CA . GLY B 1 3 ? -23 7.648 -12.234 1 24.75 3 GLY B CA 1
ATOM 780 C C . GLY B 1 3 ? -21.656 7.922 -11.562 1 24.75 3 GLY B C 1
ATOM 781 O O . GLY B 1 3 ? -20.625 7.926 -12.227 1 24.75 3 GLY B O 1
ATOM 782 N N . SER B 1 4 ? -21.625 8.844 -10.562 1 28.03 4 SER B N 1
ATOM 783 C CA . SER B 1 4 ? -20.672 9.203 -9.5 1 28.03 4 SER B CA 1
ATOM 784 C C . SER B 1 4 ? -19.891 7.98 -9.031 1 28.03 4 SER B C 1
ATOM 786 O O . SER B 1 4 ? -20.469 7.035 -8.492 1 28.03 4 SER B O 1
ATOM 788 N N . VAL B 1 5 ? -19.203 7.422 -9.805 1 28.86 5 VAL B N 1
ATOM 789 C CA . VAL B 1 5 ? -18.359 6.398 -9.18 1 28.86 5 VAL B CA 1
ATOM 790 C C . VAL B 1 5 ? -17.656 6.977 -7.957 1 28.86 5 VAL B C 1
ATOM 792 O O . VAL B 1 5 ? -16.734 7.785 -8.086 1 28.86 5 VAL B O 1
ATOM 795 N N . ALA B 1 6 ? -18.406 7.625 -7.027 1 29.69 6 ALA B N 1
ATOM 796 C CA . ALA B 1 6 ? -17.906 7.883 -5.68 1 29.69 6 ALA B CA 1
ATOM 797 C C . ALA B 1 6 ? -16.953 6.781 -5.227 1 29.69 6 ALA B C 1
ATOM 799 O O . ALA B 1 6 ? -17.312 5.598 -5.246 1 29.69 6 ALA B O 1
ATOM 800 N N . LEU B 1 7 ? -15.758 6.859 -5.625 1 35.03 7 LEU B N 1
ATOM 801 C CA . LEU B 1 7 ? -14.938 5.961 -4.82 1 35.03 7 LEU B CA 1
ATOM 802 C C . LEU B 1 7 ? -15.539 5.77 -3.434 1 35.03 7 LEU B C 1
ATOM 804 O O . LEU B 1 7 ? -15.516 6.688 -2.611 1 35.03 7 LEU B O 1
ATOM 808 N N . ARG B 1 8 ? -16.703 5.359 -3.381 1 32.84 8 ARG B N 1
ATOM 809 C CA . ARG B 1 8 ? -17.312 4.969 -2.113 1 32.84 8 ARG B CA 1
ATOM 810 C C . ARG B 1 8 ? -16.297 4.27 -1.214 1 32.84 8 ARG B C 1
ATOM 812 O O . ARG B 1 8 ? -15.969 3.102 -1.429 1 32.84 8 ARG B O 1
ATOM 819 N N . PHE B 1 9 ? -15.227 5.004 -0.951 1 34.34 9 PHE B N 1
ATOM 820 C CA . PHE B 1 9 ? -14.586 4.516 0.265 1 34.34 9 PHE B CA 1
ATOM 821 C C . PHE B 1 9 ? -15.625 4.164 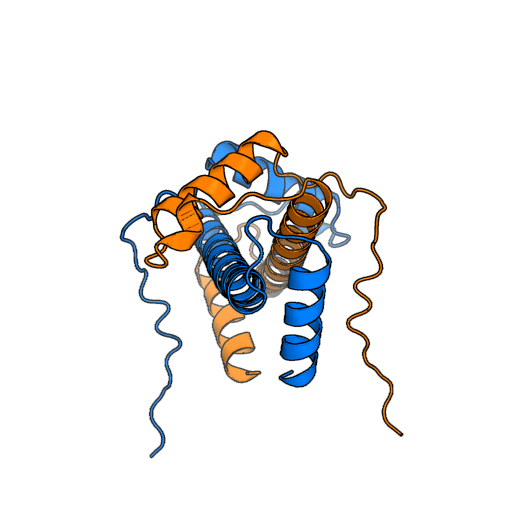1.32 1 34.34 9 PHE B C 1
ATOM 823 O O . PHE B 1 9 ? -16.156 5.047 1.996 1 34.34 9 PHE B O 1
ATOM 830 N N . GLN B 1 10 ? -16.641 3.531 1.067 1 33.81 10 GLN B N 1
ATOM 831 C CA . GLN B 1 10 ? -17.406 3.02 2.201 1 33.81 10 GLN B CA 1
ATOM 832 C C . GLN B 1 10 ? -16.484 2.42 3.26 1 33.81 10 GLN B C 1
ATOM 834 O O . GLN B 1 10 ? -15.562 1.656 2.934 1 33.81 10 GLN B O 1
ATOM 839 N N . PRO B 1 11 ? -16.25 3.186 4.344 1 34.31 11 PRO B N 1
ATOM 840 C CA . PRO B 1 11 ? -15.57 2.463 5.418 1 34.31 11 PRO B CA 1
ATOM 841 C C . PRO B 1 11 ? -15.906 0.974 5.434 1 34.31 11 PRO B C 1
ATOM 843 O O . PRO B 1 11 ? -17.062 0.601 5.629 1 34.31 11 PRO B O 1
ATOM 846 N N . LYS B 1 12 ? -15.836 0.273 4.422 1 38.47 12 LYS B N 1
ATOM 847 C CA . LYS B 1 12 ? -15.93 -1.108 4.887 1 38.47 12 LYS B CA 1
ATOM 848 C C . LYS B 1 12 ? -15.328 -1.264 6.281 1 38.47 12 LYS B C 1
ATOM 850 O O . LYS B 1 12 ? -14.133 -1.554 6.418 1 38.47 12 LYS B O 1
ATOM 855 N N . ILE B 1 13 ? -15.648 -0.406 7.238 1 37.16 13 ILE B N 1
ATOM 856 C CA . ILE B 1 13 ? -15.297 -0.511 8.648 1 37.16 13 ILE B CA 1
ATOM 857 C C . ILE B 1 13 ? -15.352 -1.974 9.086 1 37.16 13 ILE B C 1
ATOM 859 O O . ILE B 1 13 ? -15.375 -2.27 10.281 1 37.16 13 ILE B O 1
ATOM 863 N N . THR B 1 14 ? -16.094 -2.781 8.352 1 38.12 14 THR B N 1
ATOM 864 C CA . THR B 1 14 ? -15.727 -4.047 8.984 1 38.12 14 THR B CA 1
ATOM 865 C C . THR B 1 14 ? -14.211 -4.227 9.016 1 38.12 14 THR B C 1
ATOM 867 O O . THR B 1 14 ? -13.555 -4.113 7.977 1 38.12 14 THR B O 1
ATOM 870 N N . SER B 1 15 ? -13.672 -3.754 10.07 1 42.03 15 SER B N 1
ATOM 871 C CA . SER B 1 15 ? -12.25 -3.844 10.398 1 42.03 15 SER B CA 1
ATOM 872 C C . SER B 1 15 ? -11.594 -5.02 9.688 1 42.03 15 SER B C 1
ATOM 874 O O . SER B 1 15 ? -11.906 -6.18 9.969 1 42.03 15 SER B O 1
ATOM 876 N N . THR B 1 16 ? -11.758 -5.102 8.453 1 44.78 16 THR B N 1
ATOM 877 C CA . THR B 1 16 ? -10.789 -6.129 8.078 1 44.78 16 THR B CA 1
ATOM 878 C C . THR B 1 16 ? -9.461 -5.91 8.805 1 44.78 16 THR B C 1
ATOM 880 O O . THR B 1 16 ? -8.891 -4.82 8.75 1 44.78 16 THR B O 1
ATOM 883 N N . PRO B 1 17 ? -9.305 -6.559 9.914 1 49.03 17 PRO B N 1
ATOM 884 C CA . PRO B 1 17 ? -8.031 -6.391 10.625 1 49.03 17 PRO B CA 1
ATOM 885 C C . PRO B 1 17 ? -6.855 -6.141 9.672 1 49.03 17 PRO B C 1
ATOM 887 O O . PRO B 1 17 ? -6.637 -6.918 8.742 1 49.03 17 PRO B O 1
ATOM 890 N N . VAL B 1 18 ? -6.602 -4.844 9.508 1 56.88 18 VAL B N 1
ATOM 891 C CA . VAL B 1 18 ? -5.414 -4.473 8.742 1 56.88 18 VAL B CA 1
ATOM 892 C C . VAL B 1 18 ? -4.238 -5.355 9.156 1 56.88 18 VAL B C 1
ATOM 894 O O . VAL B 1 18 ? -3.988 -5.547 10.352 1 56.88 18 VAL B O 1
ATOM 897 N N . SER B 1 19 ? -3.93 -6.297 8.375 1 61.28 19 SER B N 1
ATOM 898 C CA . SER B 1 19 ? -2.889 -7.297 8.594 1 61.28 19 SER B CA 1
ATOM 899 C C . SER B 1 19 ? -1.62 -6.664 9.156 1 61.28 19 SER B C 1
ATOM 901 O O . SER B 1 19 ? -0.868 -7.316 9.883 1 61.28 19 SER B O 1
ATOM 903 N N . CYS B 1 20 ? -1.554 -5.25 8.914 1 68.94 20 CYS B N 1
ATOM 904 C CA . CYS B 1 20 ? -0.391 -4.637 9.547 1 68.94 20 CYS B CA 1
ATOM 905 C C . CYS B 1 20 ? -0.742 -4.098 10.93 1 68.94 20 CYS B C 1
ATOM 907 O O . CYS B 1 20 ? -1.68 -3.312 11.07 1 68.94 20 CYS B O 1
ATOM 909 N N . ARG B 1 21 ? -0.145 -4.672 11.891 1 75.06 21 ARG B N 1
ATOM 910 C CA . ARG B 1 21 ? -0.353 -4.141 13.234 1 75.06 21 ARG B CA 1
ATOM 911 C C . ARG B 1 21 ? -0.177 -2.625 13.258 1 75.06 21 ARG B C 1
ATOM 913 O O . ARG B 1 21 ? 0.685 -2.084 12.562 1 75.06 21 ARG B O 1
ATOM 920 N N . ARG B 1 22 ? -0.976 -1.986 13.914 1 79.62 22 ARG B N 1
ATOM 921 C CA . ARG B 1 22 ? -0.978 -0.53 14.016 1 79.62 22 ARG B CA 1
ATOM 922 C C . ARG B 1 22 ? 0.415 -0.002 14.336 1 79.62 22 ARG B C 1
ATOM 924 O O . ARG B 1 22 ? 0.843 1.016 13.789 1 79.62 22 ARG B O 1
ATOM 931 N N . ALA B 1 23 ? 1.081 -0.777 15.258 1 82.62 23 ALA B N 1
ATOM 932 C CA . ALA B 1 23 ? 2.414 -0.346 15.672 1 82.62 23 ALA B CA 1
ATOM 933 C C . ALA B 1 23 ? 3.395 -0.406 14.5 1 82.62 23 ALA B C 1
ATOM 935 O O . ALA B 1 23 ? 4.188 0.518 14.297 1 82.62 23 ALA B O 1
ATOM 936 N N . SER B 1 24 ? 3.369 -1.5 13.844 1 83 24 SER B N 1
ATOM 937 C CA . SER B 1 24 ? 4.262 -1.667 12.703 1 83 24 SER B CA 1
ATOM 938 C C . SER B 1 24 ? 3.977 -0.629 11.625 1 83 24 SER B C 1
ATOM 940 O O . SER B 1 24 ? 4.902 -0.089 11.016 1 83 24 SER B O 1
ATOM 942 N N . PHE B 1 25 ? 2.701 -0.28 11.414 1 88.25 25 PHE B N 1
ATOM 943 C CA . PHE B 1 25 ? 2.332 0.704 10.406 1 88.25 25 PHE B CA 1
ATOM 944 C C . PHE B 1 25 ? 2.777 2.102 10.82 1 88.25 25 PHE B C 1
ATOM 946 O O . PHE B 1 25 ? 3.314 2.854 10.008 1 88.25 25 PHE B O 1
ATOM 953 N N . ALA B 1 26 ? 2.566 2.373 12.062 1 88.62 26 ALA B N 1
ATOM 954 C CA . ALA B 1 26 ? 2.992 3.676 12.57 1 88.62 26 ALA B CA 1
ATOM 955 C C . ALA B 1 26 ? 4.492 3.873 12.375 1 88.62 26 ALA B C 1
ATOM 957 O O . ALA B 1 26 ? 4.945 4.969 12.031 1 88.62 26 ALA B O 1
ATOM 958 N N . ARG B 1 27 ? 5.195 2.82 12.625 1 86.75 27 ARG B N 1
ATOM 959 C CA . ARG B 1 27 ? 6.637 2.885 12.414 1 86.75 27 ARG B CA 1
ATOM 960 C C . ARG B 1 27 ? 6.969 3.137 10.945 1 86.75 27 ARG B C 1
ATOM 962 O O . ARG B 1 27 ? 7.895 3.887 10.633 1 86.75 27 ARG B O 1
ATOM 969 N N . ALA B 1 28 ? 6.262 2.49 10.047 1 87.38 28 ALA B N 1
ATOM 970 C CA . ALA B 1 28 ? 6.465 2.689 8.617 1 87.38 28 ALA B CA 1
ATOM 971 C C . ALA B 1 28 ? 6.219 4.141 8.227 1 87.38 28 ALA B C 1
ATOM 973 O O . ALA B 1 28 ? 7.008 4.734 7.484 1 87.38 28 ALA B O 1
ATOM 974 N N . VAL B 1 29 ? 5.164 4.723 8.703 1 91.06 29 VAL B N 1
ATOM 975 C CA . VAL B 1 29 ? 4.816 6.105 8.391 1 91.06 29 VAL B CA 1
ATOM 976 C C . VAL B 1 29 ? 5.914 7.039 8.898 1 91.06 29 VAL B C 1
ATOM 978 O O . VAL B 1 29 ? 6.305 7.98 8.203 1 91.06 29 VAL B O 1
ATOM 981 N N . ARG B 1 30 ? 6.398 6.73 10.062 1 88.38 30 ARG B N 1
ATOM 982 C CA . ARG B 1 30 ? 7.488 7.531 10.617 1 88.38 30 ARG B CA 1
ATOM 983 C C . ARG B 1 30 ? 8.742 7.41 9.766 1 88.38 30 ARG B C 1
ATOM 985 O O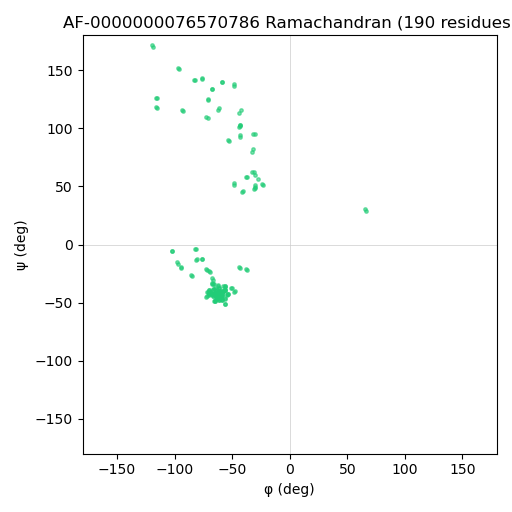 . ARG B 1 30 ? 9.445 8.398 9.531 1 88.38 30 ARG B O 1
ATOM 992 N N . SER B 1 31 ? 9.008 6.195 9.383 1 88.88 31 SER B N 1
ATOM 993 C CA . SER B 1 31 ? 10.156 5.969 8.523 1 88.88 31 SER B CA 1
ATOM 994 C C . SER B 1 31 ? 10.047 6.777 7.23 1 88.88 31 SER B C 1
ATOM 996 O O . SER B 1 31 ? 11.039 7.34 6.758 1 88.88 31 SER B O 1
ATOM 998 N N . ILE B 1 32 ? 8.938 6.871 6.664 1 89.5 32 ILE B N 1
ATOM 999 C CA . ILE B 1 32 ? 8.695 7.621 5.441 1 89.5 32 ILE B CA 1
ATOM 1000 C C . ILE B 1 32 ? 8.875 9.117 5.707 1 89.5 32 ILE B C 1
ATOM 1002 O O . ILE B 1 32 ? 9.477 9.828 4.902 1 89.5 32 ILE B O 1
ATOM 1006 N N . ALA B 1 33 ? 8.336 9.547 6.785 1 89.81 33 ALA B N 1
ATOM 1007 C CA . ALA B 1 33 ? 8.477 10.953 7.164 1 89.81 33 ALA B CA 1
ATOM 1008 C C . ALA B 1 33 ? 9.945 11.359 7.254 1 89.81 33 ALA B C 1
ATOM 1010 O O . ALA B 1 33 ? 10.32 12.453 6.828 1 89.81 33 ALA B O 1
ATOM 1011 N N . GLU B 1 34 ? 10.766 10.477 7.77 1 87.12 34 GLU B N 1
ATOM 1012 C CA . GLU B 1 34 ? 12.188 10.734 7.949 1 87.12 34 GLU B CA 1
ATOM 1013 C C . GLU B 1 34 ? 12.914 10.805 6.605 1 87.12 34 GLU B C 1
ATOM 1015 O O . GLU B 1 34 ? 13.945 11.461 6.484 1 87.12 34 GLU B O 1
ATOM 1020 N N . ARG B 1 35 ? 12.297 10.172 5.633 1 83.12 35 ARG B N 1
ATOM 1021 C CA . ARG B 1 35 ? 12.945 10.086 4.328 1 83.12 35 ARG B CA 1
ATOM 1022 C C . ARG B 1 35 ? 12.422 11.18 3.391 1 83.12 35 ARG B C 1
ATOM 1024 O O . ARG B 1 35 ? 13.008 11.422 2.336 1 83.12 35 ARG B O 1
ATOM 1031 N N . THR B 1 36 ? 11.375 11.703 3.756 1 79.62 36 THR B N 1
ATOM 1032 C CA . THR B 1 36 ? 10.773 12.727 2.914 1 79.62 36 THR B CA 1
ATOM 1033 C C . THR B 1 36 ? 11.531 14.047 3.045 1 79.62 36 THR B C 1
ATOM 1035 O O . THR B 1 36 ? 11.992 14.398 4.133 1 79.62 36 THR B O 1
ATOM 1038 N N . ARG B 1 37 ? 11.703 14.789 2.008 1 73.69 37 ARG B N 1
ATOM 1039 C CA . ARG B 1 37 ? 12.492 16.016 1.938 1 73.69 37 ARG B CA 1
ATOM 1040 C C . ARG B 1 37 ? 11.711 17.203 2.488 1 73.69 37 ARG B C 1
ATOM 1042 O O . ARG B 1 37 ? 12.281 18.266 2.734 1 73.69 37 ARG B O 1
ATOM 1049 N N . ILE B 1 38 ? 10.469 17.031 2.684 1 72 38 ILE B N 1
ATOM 1050 C CA . ILE B 1 38 ? 9.672 18.125 3.234 1 72 38 ILE B CA 1
ATOM 1051 C C . ILE B 1 38 ? 10 18.312 4.711 1 72 38 ILE B C 1
ATOM 1053 O O . ILE B 1 38 ? 9.781 17.406 5.523 1 72 38 ILE B O 1
ATOM 1057 N N . GLU B 1 39 ? 10.625 19.312 5.051 1 74.69 39 GLU B N 1
ATOM 1058 C CA . GLU B 1 39 ? 11.102 19.594 6.406 1 74.69 39 GLU B CA 1
ATOM 1059 C C . GLU B 1 39 ? 9.977 19.438 7.426 1 74.69 39 GLU B C 1
ATOM 1061 O O . GLU B 1 39 ? 10.188 18.906 8.516 1 74.69 39 GLU B O 1
ATOM 1066 N N . SER B 1 40 ? 8.844 19.844 6.996 1 79.69 40 SER B N 1
ATOM 1067 C CA . SER B 1 40 ? 7.73 19.828 7.941 1 79.69 40 SER B CA 1
ATOM 1068 C C . SER B 1 40 ? 7.215 18.406 8.148 1 79.69 40 SER B C 1
ATOM 1070 O O . SER B 1 40 ? 6.512 18.141 9.125 1 79.69 40 SER B O 1
ATOM 1072 N N . ALA B 1 41 ? 7.609 17.469 7.324 1 83.56 41 ALA B N 1
ATOM 1073 C CA . ALA B 1 41 ? 7.086 16.109 7.391 1 83.56 41 ALA B CA 1
ATOM 1074 C C . ALA B 1 41 ? 7.516 15.422 8.688 1 83.56 41 ALA B C 1
ATOM 1076 O O . ALA B 1 41 ? 6.754 14.641 9.258 1 83.56 41 ALA B O 1
ATOM 1077 N N . LEU B 1 42 ? 8.688 15.742 9.141 1 82.5 42 LEU B N 1
ATOM 1078 C CA . LEU B 1 42 ? 9.227 15.086 10.328 1 82.5 42 LEU B CA 1
ATOM 1079 C C . LEU B 1 42 ? 8.508 15.57 11.586 1 82.5 42 LEU B C 1
ATOM 1081 O O . LEU B 1 42 ? 8.461 14.867 12.594 1 82.5 42 LEU B O 1
ATOM 1085 N N . THR B 1 43 ? 7.93 16.703 11.406 1 86.69 43 THR B N 1
ATOM 1086 C CA . THR B 1 43 ? 7.32 17.312 12.586 1 86.69 43 THR B CA 1
ATOM 1087 C C . THR B 1 43 ? 5.809 17.109 12.57 1 86.69 43 THR B C 1
ATOM 1089 O O . THR B 1 43 ? 5.121 17.484 13.531 1 86.69 43 THR B O 1
ATOM 1092 N N . LEU B 1 44 ? 5.344 16.562 11.5 1 90.56 44 LEU B N 1
ATOM 1093 C CA . LEU B 1 44 ? 3.904 16.359 11.391 1 90.56 44 LEU B CA 1
ATOM 1094 C C . LEU B 1 44 ? 3.428 15.312 12.391 1 90.56 44 LEU B C 1
ATOM 1096 O O . LE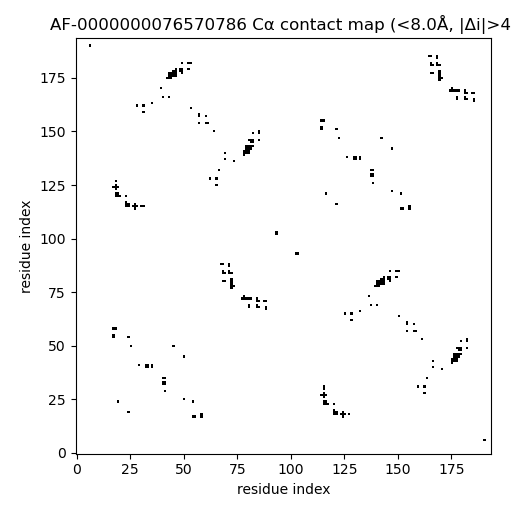U B 1 44 ? 4.066 14.266 12.555 1 90.56 44 LEU B O 1
ATOM 1100 N N . ARG B 1 45 ? 2.342 15.672 13.055 1 93.12 45 ARG B N 1
ATOM 1101 C CA . ARG B 1 45 ? 1.628 14.703 13.875 1 93.12 45 ARG B CA 1
ATOM 1102 C C . ARG B 1 45 ? 0.455 14.094 13.117 1 93.12 45 ARG B C 1
ATOM 1104 O O . ARG B 1 45 ? -0.047 14.688 12.164 1 93.12 45 ARG B O 1
ATOM 1111 N N . TRP B 1 46 ? 0.122 12.844 13.477 1 94.62 46 TRP B N 1
ATOM 1112 C CA . TRP B 1 46 ? -0.971 12.141 12.82 1 94.62 46 TRP B CA 1
ATOM 1113 C C . TRP B 1 46 ? -2.104 11.852 13.797 1 94.62 46 TRP B C 1
ATOM 1115 O O . TRP B 1 46 ? -1.894 11.211 14.828 1 94.62 46 TRP B O 1
ATOM 1125 N N . GLN B 1 47 ? -3.236 12.445 13.461 1 95.56 47 GLN B N 1
ATOM 1126 C CA . GLN B 1 47 ? -4.434 12.039 14.188 1 95.56 47 GLN B CA 1
ATOM 1127 C C . GLN B 1 47 ? -4.688 10.547 14.031 1 95.56 47 GLN B C 1
ATOM 1129 O O . GLN B 1 47 ? -4.508 9.984 12.953 1 95.56 47 GLN B O 1
ATOM 1134 N N . ALA B 1 48 ? -5.098 9.953 15.141 1 92.69 48 ALA B N 1
ATOM 1135 C CA . ALA B 1 48 ? -5.289 8.508 15.156 1 92.69 48 ALA B CA 1
ATOM 1136 C C . ALA B 1 48 ? -6.223 8.07 14.031 1 92.69 48 ALA B C 1
ATOM 1138 O O . ALA B 1 48 ? -5.945 7.09 13.328 1 92.69 48 ALA B O 1
ATOM 1139 N N . SER B 1 49 ? -7.285 8.789 13.828 1 93.62 49 SER B N 1
ATOM 1140 C CA . SER B 1 49 ? -8.266 8.43 12.812 1 93.62 49 SER B CA 1
ATOM 1141 C C . SER B 1 49 ? -7.68 8.57 11.406 1 93.62 49 SER B C 1
ATOM 1143 O O . SER B 1 49 ? -8.023 7.809 10.508 1 93.62 49 SER B O 1
ATOM 1145 N N . ALA B 1 50 ? -6.844 9.477 11.164 1 94.62 50 ALA B N 1
ATOM 1146 C CA . ALA B 1 50 ? -6.191 9.664 9.875 1 94.62 50 ALA B CA 1
ATOM 1147 C C . ALA B 1 50 ? -5.227 8.523 9.578 1 94.62 50 ALA B C 1
ATOM 1149 O O . ALA B 1 50 ? -5.152 8.047 8.438 1 94.62 50 ALA B O 1
ATOM 1150 N N . LEU B 1 51 ? -4.516 8.156 10.609 1 92.12 51 LEU B N 1
ATOM 1151 C CA . LEU B 1 51 ? -3.609 7.02 10.453 1 92.12 51 LEU B CA 1
ATOM 1152 C C . LEU B 1 51 ? -4.379 5.75 10.109 1 92.12 51 LEU B C 1
ATOM 1154 O O . LEU B 1 51 ? -3.945 4.969 9.258 1 92.12 51 LEU B O 1
ATOM 1158 N N . ASP B 1 52 ? -5.512 5.625 10.789 1 90.5 52 ASP B N 1
ATOM 1159 C CA . ASP B 1 52 ? -6.367 4.48 10.492 1 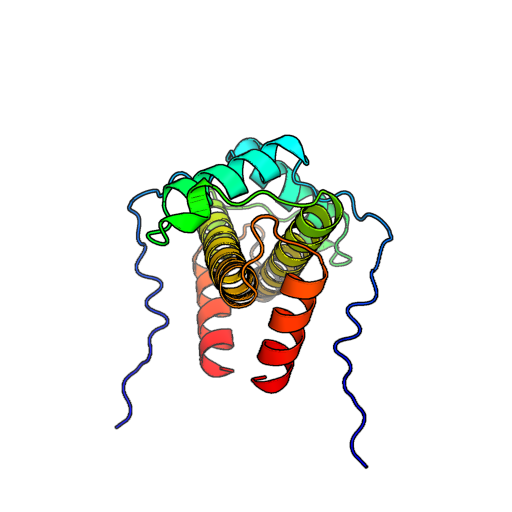90.5 52 ASP B CA 1
ATOM 1160 C C . ASP B 1 52 ? -6.836 4.5 9.039 1 90.5 52 ASP B C 1
ATOM 1162 O O . ASP B 1 52 ? -6.828 3.469 8.367 1 90.5 52 ASP B O 1
ATOM 1166 N N . CYS B 1 53 ? -7.148 5.598 8.539 1 93.5 53 CYS B N 1
ATOM 1167 C CA . CYS B 1 53 ? -7.629 5.738 7.168 1 93.5 53 CYS B CA 1
ATOM 1168 C C . CYS B 1 53 ? -6.512 5.477 6.168 1 93.5 53 CYS B C 1
ATOM 1170 O O . CYS B 1 53 ? -6.723 4.805 5.156 1 93.5 53 CYS B O 1
ATOM 1172 N N . LEU B 1 54 ? -5.395 5.992 6.48 1 91.62 54 LEU B N 1
ATOM 1173 C CA . LEU B 1 54 ? -4.227 5.746 5.641 1 91.62 54 LEU B CA 1
ATOM 1174 C C . LEU B 1 54 ? -3.938 4.25 5.539 1 91.62 54 LEU B C 1
ATOM 1176 O O . LEU B 1 54 ? -3.691 3.734 4.445 1 91.62 54 LEU B O 1
ATOM 1180 N N . GLN B 1 55 ? -3.941 3.613 6.707 1 90.56 55 GLN B N 1
ATOM 1181 C CA . GLN B 1 55 ? -3.699 2.174 6.758 1 90.56 55 GLN B CA 1
ATOM 1182 C C . GLN B 1 55 ? -4.727 1.415 5.922 1 90.56 55 GLN B C 1
ATOM 1184 O O . GLN B 1 55 ? -4.375 0.482 5.195 1 90.56 55 GLN B O 1
ATOM 1189 N N . GLU B 1 56 ? -5.953 1.799 5.969 1 90.56 56 GLU B N 1
ATOM 1190 C CA . GLU B 1 56 ? -7.016 1.164 5.191 1 90.56 56 GLU B CA 1
ATOM 1191 C C . GLU B 1 56 ? -6.785 1.348 3.693 1 90.56 56 GLU B C 1
ATOM 1193 O O . GLU B 1 56 ? -7.023 0.429 2.906 1 90.56 56 GLU B O 1
ATOM 1198 N N . ALA B 1 57 ? -6.371 2.514 3.307 1 92.69 57 ALA B N 1
ATOM 1199 C CA . ALA B 1 57 ? -6.09 2.787 1.899 1 92.69 57 ALA B CA 1
ATOM 1200 C C . ALA B 1 57 ? -4.977 1.887 1.378 1 92.69 57 ALA B C 1
ATOM 1202 O O . ALA B 1 57 ? -5.082 1.326 0.284 1 92.69 57 ALA B O 1
ATOM 1203 N N . VAL B 1 58 ? -3.934 1.752 2.178 1 91.62 58 VAL B N 1
ATOM 1204 C CA . VAL B 1 58 ? -2.787 0.934 1.792 1 91.62 58 VAL B CA 1
ATOM 1205 C C . VAL B 1 58 ? -3.207 -0.532 1.698 1 91.62 58 VAL B C 1
ATOM 1207 O O . VAL B 1 58 ? -2.836 -1.231 0.753 1 91.62 58 VAL B O 1
ATOM 1210 N N . GLU B 1 59 ? -3.975 -0.97 2.623 1 89.44 59 GLU B N 1
ATOM 1211 C CA . GLU B 1 59 ? -4.453 -2.35 2.58 1 89.44 59 GLU B CA 1
ATOM 1212 C C . GLU B 1 59 ? -5.328 -2.592 1.356 1 89.44 59 GLU B C 1
ATOM 1214 O O . GLU B 1 59 ? -5.215 -3.629 0.699 1 89.44 59 GLU B O 1
ATOM 1219 N N . GLY B 1 60 ? -6.23 -1.693 1.113 1 90.88 60 GLY B N 1
ATOM 1220 C CA . GLY B 1 60 ? -7.051 -1.808 -0.082 1 90.88 60 GLY B CA 1
ATOM 1221 C C . GLY B 1 60 ? -6.238 -1.959 -1.354 1 90.88 60 GLY B C 1
ATOM 1222 O O . GLY B 1 60 ? -6.562 -2.783 -2.211 1 90.88 60 GLY B O 1
ATOM 1223 N N . PHE B 1 61 ? -5.23 -1.184 -1.407 1 90 61 PHE B N 1
ATOM 1224 C CA . PHE B 1 61 ? -4.332 -1.276 -2.551 1 90 61 PHE B CA 1
ATOM 1225 C C . PHE B 1 61 ? -3.701 -2.662 -2.631 1 90 61 PHE B C 1
ATOM 1227 O O . PHE B 1 61 ? -3.641 -3.26 -3.707 1 90 61 PHE B O 1
ATOM 1234 N N . LEU B 1 62 ? -3.195 -3.15 -1.515 1 91.44 62 LEU B N 1
ATOM 1235 C CA . LEU B 1 62 ? -2.555 -4.461 -1.454 1 91.44 62 LEU B CA 1
ATOM 1236 C C . LEU B 1 62 ? -3.527 -5.559 -1.873 1 91.44 62 LEU B C 1
ATOM 1238 O O . LEU B 1 62 ? -3.156 -6.473 -2.613 1 91.44 62 LEU B O 1
ATOM 1242 N N . VAL B 1 63 ? -4.734 -5.531 -1.408 1 91.44 63 VAL B N 1
ATOM 1243 C CA . VAL B 1 63 ? -5.75 -6.523 -1.744 1 91.44 63 VAL B CA 1
ATOM 1244 C C . VAL B 1 63 ? -5.98 -6.539 -3.254 1 91.44 63 VAL B C 1
ATOM 1246 O O . VAL B 1 63 ? -6.043 -7.605 -3.869 1 91.44 63 VAL B O 1
ATOM 1249 N N . ASP B 1 64 ? -6.051 -5.344 -3.77 1 90.19 64 ASP B N 1
ATOM 1250 C CA . ASP B 1 64 ? -6.262 -5.223 -5.211 1 90.19 64 ASP B CA 1
ATOM 1251 C C . ASP B 1 64 ? -5.074 -5.789 -5.988 1 90.19 64 ASP B C 1
ATOM 1253 O O . ASP B 1 64 ? -5.258 -6.535 -6.953 1 90.19 64 ASP B O 1
ATOM 1257 N N . LEU B 1 65 ? -3.924 -5.375 -5.578 1 91 65 LEU B N 1
ATOM 1258 C CA . LEU B 1 65 ? -2.709 -5.855 -6.227 1 91 65 LEU B CA 1
ATOM 1259 C C . LEU B 1 65 ? -2.602 -7.375 -6.117 1 91 65 LEU B C 1
ATOM 1261 O O . LEU B 1 65 ? -2.363 -8.055 -7.113 1 91 65 LEU B O 1
ATOM 1265 N N . PHE B 1 66 ? -2.832 -7.91 -4.922 1 91.75 66 PHE B N 1
ATOM 1266 C CA . PHE B 1 66 ? -2.822 -9.344 -4.668 1 91.75 66 PHE B CA 1
ATOM 1267 C C . PHE B 1 66 ? -3.805 -10.062 -5.582 1 91.75 66 PHE B C 1
ATOM 1269 O O . PHE B 1 66 ? -3.453 -11.055 -6.223 1 91.75 66 PHE B O 1
ATOM 1276 N N . SER B 1 67 ? -5.012 -9.57 -5.602 1 91.44 67 SER B N 1
ATOM 1277 C CA . SER B 1 67 ? -6.074 -10.219 -6.363 1 91.44 67 SER B CA 1
ATOM 1278 C C . SER B 1 67 ? -5.723 -10.305 -7.844 1 91.44 67 SER B C 1
ATOM 1280 O O . SER B 1 67 ? -5.867 -11.359 -8.469 1 91.44 67 SER B O 1
ATOM 1282 N N . ASN B 1 68 ? -5.227 -9.219 -8.375 1 92.5 68 ASN B N 1
ATOM 1283 C CA . ASN B 1 68 ? -4.879 -9.18 -9.789 1 92.5 68 ASN B CA 1
ATOM 1284 C C . ASN B 1 68 ? -3.711 -10.102 -10.109 1 92.5 68 ASN B C 1
ATOM 1286 O O . ASN B 1 68 ? -3.75 -10.844 -11.094 1 92.5 68 ASN B O 1
ATOM 1290 N N . VAL B 1 69 ? -2.719 -10.078 -9.242 1 94.31 69 VAL B N 1
ATOM 1291 C CA . VAL B 1 69 ? -1.535 -10.906 -9.461 1 94.31 69 VAL B CA 1
ATOM 1292 C C . VAL B 1 69 ? -1.889 -12.383 -9.266 1 94.31 69 VAL B C 1
ATOM 1294 O O . VAL B 1 69 ? -1.423 -13.242 -10.016 1 94.31 69 VAL B O 1
ATOM 1297 N N . ALA B 1 70 ? -2.707 -12.695 -8.289 1 93 70 ALA B N 1
ATOM 1298 C CA . ALA B 1 70 ? -3.172 -14.055 -8.055 1 93 70 ALA B CA 1
ATOM 1299 C C . ALA B 1 70 ? -3.949 -14.586 -9.258 1 93 70 ALA B C 1
ATOM 1301 O O . ALA B 1 70 ? -3.799 -15.75 -9.633 1 93 70 ALA B O 1
ATOM 1302 N N . MET B 1 71 ? -4.742 -13.773 -9.805 1 91.88 71 MET B N 1
ATOM 1303 C CA . MET B 1 71 ? -5.496 -14.156 -11 1 91.88 71 MET B CA 1
ATOM 1304 C C . MET B 1 71 ? -4.559 -14.453 -12.164 1 91.88 71 MET B C 1
ATOM 1306 O O . MET B 1 71 ? -4.793 -15.383 -12.93 1 91.88 71 MET B O 1
ATOM 1310 N N . ALA B 1 72 ? -3.496 -13.555 -12.281 1 93.56 72 ALA B N 1
ATOM 1311 C CA . ALA B 1 72 ? -2.504 -13.789 -13.328 1 93.56 72 ALA B CA 1
ATOM 1312 C C . ALA B 1 72 ? -1.812 -15.133 -13.133 1 93.56 72 ALA B C 1
ATOM 1314 O O . ALA B 1 72 ? -1.621 -15.883 -14.094 1 93.56 72 ALA B O 1
ATOM 1315 N N . ALA B 1 73 ? -1.455 -15.484 -11.961 1 94.81 73 ALA B N 1
ATOM 1316 C CA . ALA B 1 73 ? -0.811 -16.766 -11.656 1 94.81 73 ALA B CA 1
ATOM 1317 C C . ALA B 1 73 ? -1.743 -17.938 -11.961 1 94.81 73 ALA B C 1
ATOM 1319 O O . ALA B 1 73 ? -1.33 -18.922 -12.562 1 94.81 73 ALA B O 1
ATOM 1320 N N . ALA B 1 74 ? -2.998 -17.828 -11.555 1 92 74 ALA B N 1
ATOM 1321 C CA . ALA B 1 74 ? -4 -18.859 -11.797 1 92 74 ALA B CA 1
ATOM 1322 C C . ALA B 1 74 ? -4.219 -19.062 -13.297 1 92 74 ALA B C 1
ATOM 1324 O O . ALA B 1 74 ? -4.316 -20.203 -13.766 1 92 74 ALA B O 1
ATOM 1325 N N . HIS B 1 75 ? -4.332 -17.938 -13.898 1 92 75 HIS B N 1
ATOM 1326 C CA . HIS B 1 75 ? -4.523 -18 -15.344 1 92 75 HIS B CA 1
ATOM 1327 C C . HIS B 1 75 ? -3.389 -18.766 -16.016 1 92 75 HIS B C 1
ATOM 1329 O O . HIS B 1 75 ? -3.617 -19.5 -16.984 1 92 75 HIS B O 1
ATOM 1335 N N . ALA B 1 76 ? -2.219 -18.609 -15.602 1 94.44 76 ALA B N 1
ATOM 1336 C CA . ALA B 1 76 ? -1.041 -19.281 -16.156 1 94.44 76 ALA B CA 1
ATOM 1337 C C . ALA B 1 76 ? -0.905 -20.703 -15.594 1 94.44 76 ALA B C 1
ATOM 1339 O O . ALA B 1 76 ? 0.022 -21.422 -15.953 1 94.44 76 ALA B O 1
ATOM 1340 N N . ASN B 1 77 ? -1.771 -21.078 -14.68 1 93.44 77 ASN B N 1
ATOM 1341 C CA . ASN B 1 77 ? -1.76 -22.375 -14.008 1 93.44 77 ASN B CA 1
ATOM 1342 C C . ASN B 1 77 ? -0.52 -22.547 -13.133 1 93.44 77 ASN B C 1
ATOM 1344 O O . ASN B 1 77 ? 0.054 -23.625 -13.07 1 93.44 77 ASN B O 1
ATOM 1348 N N . HIS B 1 78 ? -0.037 -21.469 -12.617 1 94.06 78 HIS B N 1
ATOM 1349 C CA . HIS B 1 78 ? 1.043 -21.531 -11.641 1 94.06 78 HIS B CA 1
ATOM 1350 C C . HIS B 1 78 ? 0.503 -21.797 -10.234 1 94.06 78 HIS B C 1
ATOM 1352 O O . HIS B 1 78 ? -0.538 -21.25 -9.852 1 94.06 78 HIS B O 1
ATOM 1358 N N . VAL B 1 79 ? 1.205 -22.562 -9.523 1 93.56 79 VAL B N 1
ATOM 1359 C CA . VAL B 1 79 ? 0.841 -22.797 -8.125 1 93.56 79 VAL B CA 1
ATOM 1360 C C . VAL B 1 79 ? 1.612 -21.844 -7.227 1 93.56 79 VAL B C 1
ATOM 1362 O O . VAL B 1 79 ? 1.211 -21.578 -6.086 1 93.56 79 VAL B O 1
ATOM 1365 N N . THR B 1 80 ? 2.723 -21.328 -7.797 1 96.19 80 THR B N 1
ATOM 1366 C CA . THR B 1 80 ? 3.561 -20.328 -7.133 1 96.19 80 THR B CA 1
ATOM 1367 C C . THR B 1 80 ? 3.531 -19 -7.891 1 96.19 80 THR B C 1
ATOM 1369 O O . THR B 1 80 ? 3.754 -18.969 -9.102 1 96.19 80 THR B O 1
ATOM 1372 N N . VAL B 1 81 ? 3.207 -17.984 -7.141 1 96 81 VAL B N 1
ATOM 1373 C CA . VAL B 1 81 ? 3.266 -16.656 -7.738 1 96 81 VAL B CA 1
ATOM 1374 C C . VAL B 1 81 ? 4.723 -16.25 -7.961 1 96 81 VAL B C 1
ATOM 1376 O O . VAL B 1 81 ? 5.531 -16.281 -7.031 1 96 81 VAL B O 1
ATOM 1379 N N . LYS B 1 82 ? 5 -15.898 -9.203 1 97.06 82 LYS B N 1
ATOM 1380 C CA . LYS B 1 82 ? 6.359 -15.547 -9.602 1 97.06 82 LYS B CA 1
ATOM 1381 C C . LYS B 1 82 ? 6.434 -14.117 -10.117 1 97.06 82 LYS B C 1
ATOM 1383 O O . LYS B 1 82 ? 5.41 -13.445 -10.258 1 97.06 82 LYS B O 1
ATOM 1388 N N . LEU B 1 83 ? 7.641 -13.664 -10.328 1 95.62 83 LEU B N 1
ATOM 1389 C CA . LEU B 1 83 ? 7.867 -12.305 -10.812 1 95.62 83 LEU B CA 1
ATOM 1390 C C . LEU B 1 83 ? 7.156 -12.078 -12.141 1 95.62 83 LEU B C 1
ATOM 1392 O O . LEU B 1 83 ? 6.668 -10.977 -12.414 1 95.62 83 LEU B O 1
ATOM 1396 N N . VAL B 1 84 ? 7.129 -13.102 -12.938 1 94.94 84 VAL B N 1
ATOM 1397 C CA . VAL B 1 84 ? 6.52 -12.969 -14.25 1 94.94 84 VAL B CA 1
ATOM 1398 C C . VAL B 1 84 ? 5.039 -12.625 -14.109 1 94.94 84 VAL B C 1
ATOM 1400 O O . VAL B 1 84 ? 4.477 -11.906 -14.938 1 94.94 84 VAL B O 1
ATOM 1403 N N . ASP B 1 85 ? 4.344 -13.148 -13.109 1 95.25 85 ASP B N 1
ATOM 1404 C CA . ASP B 1 85 ? 2.938 -12.852 -12.844 1 95.25 85 ASP B CA 1
ATOM 1405 C C . ASP B 1 85 ? 2.748 -11.383 -12.469 1 95.25 85 ASP B C 1
ATOM 1407 O O . ASP B 1 85 ? 1.771 -10.75 -12.891 1 95.25 85 ASP B O 1
ATOM 1411 N N . LEU B 1 86 ? 3.686 -10.812 -11.727 1 94.62 86 LEU B N 1
ATOM 1412 C CA . LEU B 1 86 ? 3.658 -9.398 -11.359 1 94.62 86 LEU B CA 1
ATOM 1413 C C . LEU B 1 86 ? 3.912 -8.516 -12.578 1 94.62 86 LEU B C 1
ATOM 1415 O O . LEU B 1 86 ? 3.26 -7.484 -12.75 1 94.62 86 LEU B O 1
ATOM 1419 N N . HIS B 1 87 ? 4.855 -8.961 -13.391 1 92.12 87 HIS B N 1
ATOM 1420 C CA . HIS B 1 87 ? 5.16 -8.195 -14.594 1 92.12 87 HIS B CA 1
ATOM 1421 C C . HIS B 1 87 ? 3.949 -8.117 -15.516 1 92.12 87 HIS B C 1
ATOM 1423 O O . HIS B 1 87 ? 3.697 -7.07 -16.125 1 92.12 87 HIS B O 1
ATOM 1429 N N . LEU B 1 88 ? 3.297 -9.195 -15.664 1 90.31 88 LEU B N 1
ATOM 1430 C CA . LEU B 1 88 ? 2.08 -9.195 -16.469 1 90.31 88 LEU B CA 1
ATOM 1431 C C . LEU B 1 88 ? 1.087 -8.164 -15.945 1 90.31 88 LEU B C 1
ATOM 1433 O O . LEU B 1 88 ? 0.518 -7.391 -16.734 1 90.31 88 LEU B O 1
ATOM 1437 N N . PHE B 1 89 ? 0.878 -8.133 -14.688 1 88.5 89 PHE B N 1
ATOM 1438 C CA . PHE B 1 89 ? -0.016 -7.168 -14.062 1 88.5 89 PHE B CA 1
ATOM 1439 C C . PHE B 1 89 ? 0.43 -5.742 -14.359 1 88.5 89 PHE B C 1
ATOM 1441 O O . PHE B 1 89 ? -0.387 -4.895 -14.719 1 88.5 89 PHE B O 1
ATOM 1448 N N . CYS B 1 90 ? 1.676 -5.449 -14.289 1 84.5 90 CYS B N 1
ATOM 1449 C CA . CYS B 1 90 ? 2.201 -4.109 -14.523 1 84.5 90 CYS B CA 1
ATOM 1450 C C . CYS B 1 90 ? 2.023 -3.693 -15.977 1 84.5 90 CYS B C 1
ATOM 1452 O O . CYS B 1 90 ? 1.711 -2.535 -16.266 1 84.5 90 CYS B O 1
ATOM 1454 N N . ARG B 1 91 ? 2.207 -4.617 -16.797 1 84.94 91 ARG B N 1
ATOM 1455 C CA . ARG B 1 91 ? 2.033 -4.34 -18.219 1 84.94 91 ARG B CA 1
ATOM 1456 C C . ARG B 1 91 ? 0.587 -3.973 -18.531 1 84.94 91 ARG B C 1
ATOM 1458 O O . ARG B 1 91 ? 0.33 -3.02 -19.266 1 84.94 91 ARG B O 1
ATOM 1465 N N . PHE B 1 92 ? -0.314 -4.641 -17.906 1 82.44 92 PHE B N 1
ATOM 1466 C CA . PHE B 1 92 ? -1.731 -4.379 -18.125 1 82.44 92 PHE B CA 1
ATOM 1467 C C . PHE B 1 92 ? -2.145 -3.057 -17.5 1 82.44 92 PHE B C 1
ATOM 1469 O O . PHE B 1 92 ? -2.916 -2.295 -18.078 1 82.44 92 PHE B O 1
ATOM 1476 N N . THR B 1 93 ? -1.669 -2.805 -16.375 1 79.44 93 THR B N 1
ATOM 1477 C CA . THR B 1 93 ? -2.049 -1.586 -15.664 1 79.44 93 THR B CA 1
ATOM 1478 C C . THR B 1 93 ? -1.41 -0.362 -16.312 1 79.44 93 THR B C 1
ATOM 1480 O O . THR B 1 93 ? -2.016 0.71 -16.359 1 79.44 93 THR B O 1
ATOM 1483 N N . HIS B 1 94 ? -0.19 -0.491 -16.609 1 69.62 94 HIS B N 1
ATOM 1484 C CA . HIS B 1 94 ? 0.451 0.591 -17.344 1 69.62 94 HIS B CA 1
ATOM 1485 C C . HIS B 1 94 ? -0.297 0.894 -18.641 1 69.62 94 HIS B C 1
ATOM 1487 O O . HIS B 1 94 ? -0.423 2.057 -19.031 1 69.62 94 HIS B O 1
ATOM 1493 N N . PHE B 1 95 ? -0.822 -0.037 -19.297 1 60.22 95 PHE B N 1
ATOM 1494 C CA . PHE B 1 95 ? -1.612 0.136 -20.516 1 60.22 95 PHE B CA 1
ATOM 1495 C C . PHE B 1 95 ? -2.922 0.854 -20.203 1 60.22 95 PHE B C 1
ATOM 1497 O O . PHE B 1 95 ? -3.416 1.63 -21.031 1 60.22 95 PHE B O 1
ATOM 1504 N N . LEU B 1 96 ? -3.494 0.76 -19.062 1 59.88 96 LEU B N 1
ATOM 1505 C CA . LEU B 1 96 ? -4.77 1.354 -18.672 1 59.88 96 LEU B CA 1
ATOM 1506 C C . LEU B 1 96 ? -4.578 2.785 -18.188 1 59.88 96 LEU B C 1
ATOM 1508 O O . LEU B 1 96 ? -5.547 3.543 -18.078 1 59.88 96 LEU B O 1
ATOM 1512 N N . GLN B 1 97 ? -3.48 3.209 -17.688 1 54.38 97 GLN B N 1
ATOM 1513 C CA . GLN B 1 97 ? -3.27 4.598 -17.297 1 54.38 97 GLN B CA 1
ATOM 1514 C C . GLN B 1 97 ? -2.934 5.469 -18.5 1 54.38 97 GLN B C 1
ATOM 1516 O O . GLN B 1 97 ? -2.299 5 -19.453 1 54.38 97 GLN B O 1
#

Sequence (194 aa):
MEGSVALRFQPKITSTPVSCRRASFARAVRSIAERTRIESALTLRWQASALDCLQEAVEGFLVDLFSNVAMAAAHANHVTVKLVDLHLFCRFTHFLQMEGSVALRFQPKITSTPVSCRRASFARAVRSIAERTRIESALTLRWQASALDCLQEAVEGFLVDLFSNVAMAAAHANHVTVKLVDLHLFCRFTHFLQ

Radius of gyration: 17.41 Å; Cα contacts (8 Å, |Δi|>4): 161; chains: 2; bounding box: 44×48×47 Å

Foldseek 3Di:
DDDPVPVCPVCPVPCPVLPDDLVNLVVVLQVVLVVDPPPCSNVDDDDPVRSVVVSVVVSVVVVVLCVQLVVLCVVVVHPDRDPVSSVVVVVVVVVVD/DDDPVVVCVVCPVPCPVLPDDLVNLVVVLQVVLVVDPPPCSNVDDDDPVRSVVVSVVVSVVVVVLCVQLVVLCVVVPHPDRDPVSSVVVVVVVVVVD

Solvent-accessible surface area (backbone atoms only — not comparable to full-atom values): 10994 Å² total; per-residue (Å²): 132,82,77,76,77,60,78,69,74,58,72,68,63,67,68,62,72,62,55,58,49,66,67,53,47,51,50,25,54,49,53,48,27,70,68,44,84,53,75,63,46,64,67,47,39,70,36,70,70,28,49,52,50,52,51,50,52,49,48,52,50,44,52,50,52,48,52,52,29,50,47,43,17,50,72,70,68,44,60,47,39,41,55,68,28,48,50,53,46,50,54,54,50,58,68,73,101,131,81,78,78,75,57,79,66,73,56,76,67,62,68,67,62,74,61,56,58,50,68,66,53,46,52,50,27,54,50,53,48,26,70,69,43,83,52,74,64,46,64,68,48,39,69,36,69,69,29,50,52,49,52,53,51,52,48,48,53,50,45,53,51,52,48,52,54,29,50,49,44,17,51,71,70,67,43,59,49,39,39,55,67,28,48,50,52,46,49,54,54,49,57,67,72,102

InterPro domains:
  IPR000164 Histone H3/CENP-A [PTHR45810] (14-93)
  IPR000164 Histone H3/CENP-A [SM00428] (1-97)
  IPR007125 Core Histone H2A/H2B/H3 domain [PF00125] (13-91)
  IPR009072 Histone-fold [G3DSA:1.10.20.10] (2-94)
  IPR009072 Histone-fold [SSF47113] (15-93)

Nearest PDB structures (foldseek):
  7cow-assembly1_K  TM=7.539E-01  e=8.872E-05  Homo sapiens
  5xm0-assembly1_A  TM=7.562E-01  e=1.057E-04  Mus musculus
  8vwu-assembly1_A  TM=7.533E-01  e=1.899E-04  Homo sapiens
  5ong-assembly1_E  TM=7.578E-01  e=2.697E-04  Xenopus laevis
  6hts-assembly1_M  TM=7.540E-01  e=3.032E-04  Homo sapiens

pLDDT: mean 77.62, std 22.17, range [20.36, 97.06]